Protein AF-A0A9D6HEH9-F1 (afdb_monomer_lite)

pLDDT: mean 74.72, std 19.87, range [37.03, 96.56]

Secondary structure (DSSP, 8-state):
-HHHHHHHHHHHHHHHHHHHHHHHHHHHHHHTTSS-----PPPPPPPPPP----PPP------------------PPPPPPPPP-------------PBPPPHHHHHHHHHHHHHHHHHHT--PPPSEEEEEEEESS--HHHHHHHHHHTT-TTSEEEEEE-SS--HHHHHHHHHHHHHHHHHHT-SEEEEEEES-HHHHHHHHHHHHTTSEEEEEEEETTTEEEEEEEEPP-

Structure (mmCIF, N/CA/C/O backbone):
data_AF-A0A9D6HEH9-F1
#
_entry.id   AF-A0A9D6HEH9-F1
#
loop_
_atom_site.group_PDB
_atom_site.id
_atom_site.type_symbol
_atom_site.label_atom_id
_atom_site.label_alt_id
_atom_site.label_comp_id
_atom_site.label_asym_id
_atom_site.label_entity_id
_atom_site.label_seq_id
_atom_site.pdbx_PDB_ins_code
_atom_site.Cartn_x
_atom_site.Cartn_y
_atom_site.Cartn_z
_atom_site.occupancy
_atom_site.B_iso_or_equiv
_atom_site.auth_seq_id
_atom_site.auth_comp_id
_atom_site.auth_asym_id
_atom_site.auth_atom_id
_atom_site.pdbx_PDB_model_num
ATOM 1 N N . MET A 1 1 ? -39.919 23.520 10.282 1.00 52.50 1 MET A N 1
ATOM 2 C CA . MET A 1 1 ? -39.876 22.113 9.810 1.00 52.50 1 MET A CA 1
ATOM 3 C C . MET A 1 1 ? -39.735 21.971 8.289 1.00 52.50 1 MET A C 1
ATOM 5 O O . MET A 1 1 ? -38.996 21.094 7.871 1.00 52.50 1 MET A O 1
ATOM 9 N N . ILE A 1 2 ? -40.357 22.824 7.459 1.00 52.53 2 ILE A N 1
ATOM 10 C CA . ILE A 1 2 ? -40.378 22.674 5.983 1.00 52.53 2 ILE A CA 1
ATOM 11 C C . ILE A 1 2 ? -38.974 22.582 5.338 1.00 52.53 2 ILE A C 1
ATOM 13 O O . ILE A 1 2 ? -38.749 21.716 4.497 1.00 52.53 2 ILE A O 1
ATOM 17 N N . ALA A 1 3 ? -38.005 23.401 5.768 1.00 54.28 3 ALA A N 1
ATOM 18 C CA . ALA A 1 3 ? -36.663 23.440 5.168 1.00 54.28 3 ALA A CA 1
ATOM 19 C C . ALA A 1 3 ? -35.909 22.090 5.188 1.00 54.28 3 ALA A C 1
ATOM 21 O O . ALA A 1 3 ? -35.210 21.765 4.231 1.00 54.28 3 ALA A O 1
ATOM 22 N N . ALA A 1 4 ? -36.080 21.276 6.236 1.00 55.38 4 ALA A N 1
ATOM 23 C CA . ALA A 1 4 ? -35.406 19.978 6.342 1.00 55.38 4 ALA A CA 1
ATOM 24 C C . ALA A 1 4 ? -35.939 18.955 5.322 1.00 55.38 4 ALA A C 1
ATOM 26 O O . ALA A 1 4 ? -35.166 18.177 4.766 1.00 55.38 4 ALA A O 1
ATOM 27 N N . ALA A 1 5 ? -37.244 18.989 5.028 1.00 58.50 5 ALA A N 1
ATOM 28 C CA . ALA A 1 5 ? -37.854 18.108 4.035 1.00 58.50 5 ALA A CA 1
ATOM 29 C C . ALA A 1 5 ? -37.346 18.414 2.615 1.00 58.50 5 ALA A C 1
ATOM 31 O O . ALA A 1 5 ? -37.028 17.493 1.867 1.00 58.50 5 ALA A O 1
ATOM 32 N N . VAL A 1 6 ? -37.194 19.699 2.267 1.00 65.06 6 VAL A N 1
ATOM 33 C CA . VAL A 1 6 ? -36.692 20.127 0.948 1.00 65.06 6 VAL A CA 1
ATOM 34 C C . VAL A 1 6 ? -35.259 19.640 0.706 1.00 65.06 6 VAL A C 1
ATOM 36 O O . VAL A 1 6 ? -34.969 19.112 -0.365 1.00 65.06 6 VAL A O 1
ATOM 39 N N . VAL A 1 7 ? -34.374 19.735 1.707 1.00 68.75 7 VAL A N 1
ATOM 40 C CA . VAL A 1 7 ? -32.988 19.240 1.591 1.00 68.75 7 VAL A CA 1
ATOM 41 C C . VAL A 1 7 ? -32.950 17.722 1.380 1.00 68.75 7 VAL A C 1
ATOM 43 O O . VAL A 1 7 ? -32.212 17.246 0.520 1.00 68.75 7 VAL A O 1
ATOM 46 N N . ILE A 1 8 ? -33.774 16.956 2.103 1.00 71.06 8 ILE A N 1
ATOM 47 C CA . ILE A 1 8 ? -33.843 15.493 1.946 1.00 71.06 8 ILE A CA 1
ATOM 48 C C . ILE A 1 8 ? -34.342 15.115 0.542 1.00 71.06 8 ILE A C 1
ATOM 50 O O . ILE A 1 8 ? -33.749 14.249 -0.101 1.00 71.06 8 ILE A O 1
ATOM 54 N N . VAL A 1 9 ? -35.375 15.793 0.028 1.00 75.25 9 VAL A N 1
ATOM 55 C CA . VAL A 1 9 ? -35.890 15.562 -1.334 1.00 75.25 9 VAL A CA 1
ATOM 56 C C . VAL A 1 9 ? -34.833 15.882 -2.397 1.00 75.25 9 VAL A C 1
ATOM 58 O O . VAL A 1 9 ? -34.650 15.087 -3.317 1.00 75.25 9 VAL A O 1
ATOM 61 N N . LEU A 1 10 ? -34.083 16.981 -2.254 1.00 75.81 10 LEU A N 1
ATOM 62 C CA . LEU A 1 10 ? -33.004 17.342 -3.185 1.00 75.81 10 LEU A CA 1
ATOM 63 C C . LEU A 1 10 ? -31.846 16.330 -3.173 1.00 75.81 10 LEU A C 1
ATOM 65 O O . LEU A 1 10 ? -31.340 15.972 -4.236 1.00 75.81 10 LEU A O 1
ATOM 69 N N . VAL A 1 11 ? -31.456 15.818 -2.000 1.00 75.12 11 VAL A N 1
ATOM 70 C CA . VAL A 1 11 ? -30.413 14.781 -1.884 1.00 75.12 11 VAL A CA 1
ATOM 71 C C . VAL A 1 11 ? -30.866 13.461 -2.520 1.00 75.12 11 VAL A C 1
ATOM 73 O O . VAL A 1 11 ? -30.089 12.832 -3.240 1.00 75.12 11 VAL A O 1
ATOM 76 N N . ILE A 1 12 ? -32.123 13.054 -2.315 1.00 76.56 12 ILE A N 1
ATOM 77 C CA . ILE A 1 12 ? -32.684 11.841 -2.931 1.00 76.56 12 ILE A CA 1
ATOM 78 C C . ILE A 1 12 ? -32.785 12.003 -4.456 1.00 76.56 12 ILE A C 1
ATOM 80 O O . ILE A 1 12 ? -32.363 11.108 -5.189 1.00 76.56 12 ILE A O 1
ATOM 84 N N . ALA A 1 13 ? -33.270 13.148 -4.948 1.00 75.44 13 ALA A N 1
ATOM 85 C CA . ALA A 1 13 ? -33.352 13.435 -6.380 1.00 75.44 13 ALA A CA 1
ATOM 86 C C . ALA A 1 13 ? -31.964 13.430 -7.047 1.00 75.44 13 ALA A C 1
ATOM 88 O O . ALA A 1 13 ? -31.773 12.762 -8.065 1.00 75.44 13 ALA A O 1
ATOM 89 N N . GLY A 1 14 ? -30.971 14.090 -6.438 1.00 72.94 14 GLY A N 1
ATOM 90 C CA . GLY A 1 14 ? -29.586 14.078 -6.919 1.00 72.94 14 GLY A CA 1
ATOM 91 C C . GLY A 1 14 ? -28.989 12.668 -6.968 1.00 72.94 14 GLY A C 1
ATOM 92 O O . GLY A 1 14 ? -28.383 12.286 -7.969 1.00 72.94 14 GLY A O 1
ATOM 93 N N . TYR A 1 15 ? -29.224 11.852 -5.935 1.00 77.50 15 TYR A N 1
ATOM 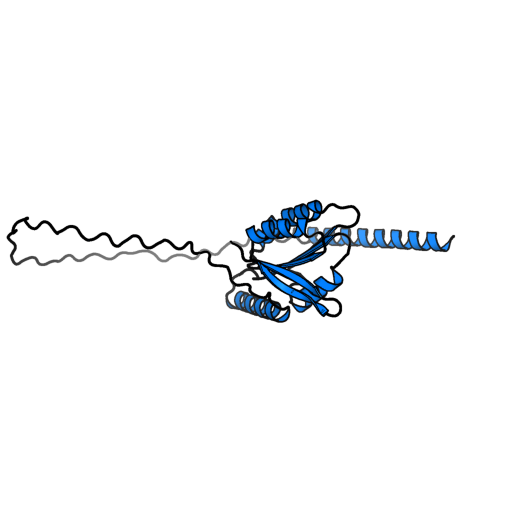94 C CA . TYR A 1 15 ? -28.762 10.462 -5.900 1.00 77.50 15 TYR A CA 1
ATOM 95 C C . TYR A 1 15 ? -29.411 9.588 -6.990 1.00 77.50 15 TYR A C 1
ATOM 97 O O . TYR A 1 15 ? -28.728 8.770 -7.610 1.00 77.50 15 TYR A O 1
ATOM 105 N N . ILE A 1 16 ? -30.704 9.780 -7.276 1.00 72.06 16 ILE A N 1
ATOM 106 C CA . ILE A 1 16 ? -31.410 9.067 -8.354 1.00 72.06 16 ILE A CA 1
ATOM 107 C C . ILE A 1 16 ? -30.852 9.457 -9.731 1.00 72.06 16 ILE A C 1
ATOM 109 O O . ILE A 1 16 ? -30.607 8.569 -10.549 1.00 72.06 16 ILE A O 1
ATOM 113 N N . ILE A 1 17 ? -30.594 10.748 -9.973 1.00 70.56 17 ILE A N 1
ATOM 114 C CA . ILE A 1 17 ? -30.041 11.248 -11.244 1.00 70.56 17 ILE A CA 1
ATOM 115 C C . ILE A 1 17 ? -28.633 10.684 -11.489 1.00 70.56 17 ILE A C 1
ATOM 117 O O . ILE A 1 17 ? -28.386 10.096 -12.543 1.00 70.56 17 ILE A O 1
ATOM 121 N N . VAL A 1 18 ? -27.735 10.768 -10.499 1.00 70.06 18 VAL A N 1
ATOM 122 C CA . VAL A 1 18 ? -26.373 10.206 -10.596 1.00 70.06 18 VAL A CA 1
ATOM 123 C C . VAL A 1 18 ? -26.415 8.692 -10.834 1.00 70.06 18 VAL A C 1
ATOM 125 O O . VAL A 1 18 ? -25.699 8.175 -11.693 1.00 70.06 18 VAL A O 1
ATOM 128 N N . ARG A 1 19 ? -27.302 7.967 -10.136 1.00 69.50 19 ARG A N 1
ATOM 129 C CA . ARG A 1 19 ? -27.449 6.514 -10.304 1.00 69.50 19 ARG A CA 1
ATOM 130 C C . ARG A 1 19 ? -28.033 6.114 -11.662 1.00 69.50 19 ARG A C 1
ATOM 132 O O . ARG A 1 19 ? -27.720 5.027 -12.144 1.00 69.50 19 ARG A O 1
ATOM 139 N N . HIS A 1 20 ? -28.868 6.948 -12.282 1.00 59.59 20 HIS A N 1
ATOM 140 C CA . HIS A 1 20 ? -29.377 6.685 -13.629 1.00 59.59 20 HIS A CA 1
ATOM 141 C C . HIS A 1 20 ? -28.351 7.002 -14.719 1.00 59.59 20 HIS A C 1
ATOM 143 O O . HIS A 1 20 ? -28.208 6.190 -15.630 1.00 59.59 20 HIS A O 1
ATOM 149 N N . LEU A 1 21 ? -27.595 8.099 -14.600 1.00 58.84 21 LEU A N 1
ATOM 150 C CA . LEU A 1 21 ? -26.529 8.443 -15.551 1.00 58.84 21 LEU A CA 1
ATOM 151 C C . LEU A 1 21 ? -25.437 7.363 -15.610 1.00 58.84 21 LEU A C 1
ATOM 153 O O . LEU A 1 21 ? -25.039 6.968 -16.704 1.00 58.84 21 LEU A O 1
ATOM 157 N N . GLY A 1 22 ? -25.041 6.797 -14.462 1.00 52.75 22 GLY A N 1
ATOM 158 C CA . GLY A 1 22 ? -24.097 5.671 -14.419 1.00 52.75 22 GLY A CA 1
ATOM 159 C C . GLY A 1 22 ? -24.553 4.451 -15.235 1.00 52.75 22 GLY A C 1
ATOM 160 O O . GLY A 1 22 ? -23.769 3.898 -15.997 1.00 52.75 22 GLY A O 1
ATOM 161 N N . ARG A 1 23 ? -25.845 4.084 -15.178 1.00 56.12 23 ARG A N 1
ATOM 162 C CA . ARG A 1 23 ? -26.378 2.947 -15.960 1.00 56.12 23 ARG A CA 1
ATOM 163 C C . ARG A 1 23 ? -26.484 3.206 -17.467 1.00 56.12 23 ARG A C 1
ATOM 165 O O . ARG A 1 23 ? -26.674 2.253 -18.218 1.00 56.12 23 ARG A O 1
ATOM 172 N N . VAL A 1 24 ? -26.449 4.464 -17.914 1.00 54.69 24 VAL A N 1
ATOM 173 C CA . VAL A 1 24 ? -26.466 4.794 -19.350 1.00 54.69 24 VAL A CA 1
ATOM 174 C C . VAL A 1 24 ? -25.056 4.683 -19.934 1.00 54.69 24 VAL A C 1
ATOM 176 O O . VAL A 1 24 ? -24.910 4.159 -21.036 1.00 54.69 24 VAL A O 1
ATOM 179 N N . ALA A 1 25 ? -24.023 5.062 -19.171 1.00 52.44 25 ALA A N 1
ATOM 180 C CA . ALA A 1 25 ? -22.623 4.856 -19.553 1.00 52.44 25 ALA A CA 1
ATOM 181 C C . ALA A 1 25 ? -22.299 3.362 -19.774 1.00 52.44 25 ALA A C 1
ATOM 183 O O . ALA A 1 25 ? -21.833 2.997 -20.852 1.00 52.44 25 ALA A O 1
ATOM 184 N N . ASP A 1 26 ? -22.686 2.490 -18.831 1.00 49.44 26 ASP A N 1
ATOM 185 C CA . ASP A 1 26 ? -22.519 1.024 -18.932 1.00 49.44 26 ASP A CA 1
ATOM 186 C C . ASP A 1 26 ? -23.212 0.391 -20.160 1.00 49.44 26 ASP A C 1
ATOM 188 O O . ASP A 1 26 ? -22.926 -0.753 -20.530 1.00 49.44 26 ASP A O 1
ATOM 192 N N . ARG A 1 27 ? -24.180 1.091 -20.774 1.00 51.50 27 ARG A N 1
ATOM 193 C CA . ARG A 1 27 ? -24.931 0.585 -21.931 1.00 51.50 27 ARG A CA 1
ATOM 194 C C . ARG A 1 27 ? -24.296 0.982 -23.263 1.00 51.50 27 ARG A C 1
ATOM 196 O O . ARG A 1 27 ? -24.355 0.186 -24.192 1.00 51.50 27 ARG A O 1
ATOM 203 N N . ALA A 1 28 ? -23.642 2.143 -23.330 1.00 51.06 28 ALA A N 1
ATOM 204 C CA . ALA A 1 28 ? -22.912 2.588 -24.518 1.00 51.06 28 ALA A CA 1
ATOM 205 C C . ALA A 1 28 ? -21.646 1.746 -24.777 1.00 51.06 28 ALA A C 1
ATOM 207 O O . ALA A 1 28 ? -21.336 1.425 -25.922 1.00 51.06 28 ALA A O 1
ATOM 208 N N . GLU A 1 29 ? -20.945 1.318 -23.722 1.00 50.09 29 GLU A N 1
ATOM 209 C CA . GLU A 1 29 ? -19.725 0.501 -23.851 1.00 50.09 29 GLU A CA 1
ATOM 210 C C . GLU A 1 29 ? -20.011 -0.924 -24.378 1.00 50.09 29 GLU A C 1
ATOM 212 O O . GLU A 1 29 ? -19.179 -1.532 -25.054 1.00 50.09 29 GLU A O 1
ATOM 217 N N . LYS A 1 30 ? -21.229 -1.444 -24.159 1.00 48.03 30 LYS A N 1
ATOM 218 C CA . LYS A 1 30 ? -21.634 -2.774 -24.648 1.00 48.03 30 LYS A CA 1
ATOM 219 C C . LYS A 1 30 ? -22.044 -2.819 -26.117 1.00 48.03 30 LYS A C 1
ATOM 221 O O . LYS A 1 30 ? -21.981 -3.893 -26.703 1.00 48.03 30 LYS A O 1
ATOM 226 N N . GLU A 1 31 ? -22.438 -1.698 -26.714 1.00 43.59 31 GLU A N 1
ATOM 227 C CA . GLU A 1 31 ? -22.889 -1.667 -28.113 1.00 43.59 31 GLU A CA 1
ATOM 228 C C . GLU A 1 31 ? -21.707 -1.530 -29.094 1.00 43.59 31 GLU A C 1
ATOM 230 O O . GLU A 1 31 ? -21.723 -2.102 -30.180 1.00 43.59 31 GLU A O 1
ATOM 235 N N . ASN A 1 32 ? -20.614 -0.879 -28.675 1.00 45.25 32 ASN A N 1
ATOM 236 C CA . ASN A 1 32 ? -19.436 -0.652 -29.524 1.00 45.25 32 ASN A CA 1
ATOM 237 C C . ASN A 1 32 ? -18.508 -1.881 -29.675 1.00 45.25 32 ASN A C 1
ATOM 239 O O . ASN A 1 32 ? -17.583 -1.869 -30.481 1.00 45.25 32 ASN A O 1
ATOM 243 N N . THR A 1 33 ? -18.741 -2.955 -28.911 1.00 42.59 33 THR A N 1
ATOM 244 C CA . THR A 1 33 ? -17.896 -4.169 -28.927 1.00 42.59 33 THR A CA 1
ATOM 245 C C . THR A 1 33 ? -18.377 -5.223 -29.946 1.00 42.59 33 THR A C 1
ATOM 247 O O . THR A 1 33 ? -17.746 -6.264 -30.098 1.00 42.59 33 THR A O 1
ATOM 250 N N . GLN A 1 34 ? -19.480 -4.980 -30.671 1.00 44.06 34 GLN A N 1
ATOM 251 C CA . GLN A 1 34 ? -20.146 -6.001 -31.502 1.00 44.06 34 GLN A CA 1
ATOM 252 C C . GLN A 1 34 ? -20.014 -5.822 -33.031 1.00 44.06 34 GLN A C 1
ATOM 254 O O . GLN A 1 34 ? -20.705 -6.509 -33.777 1.00 44.06 34 GLN A O 1
ATOM 259 N N . MET A 1 35 ? -19.130 -4.936 -33.517 1.00 46.38 35 MET A N 1
ATOM 260 C CA . MET A 1 35 ? -18.928 -4.678 -34.963 1.00 46.38 35 MET A CA 1
ATOM 261 C C . MET A 1 35 ? -17.485 -4.887 -35.471 1.00 46.38 35 MET A C 1
ATOM 263 O O . MET A 1 35 ? -17.133 -4.396 -36.540 1.00 46.38 35 MET A O 1
ATOM 267 N N . ALA A 1 36 ? -16.638 -5.610 -34.732 1.00 44.81 36 ALA A N 1
ATOM 268 C CA . ALA A 1 36 ? -15.218 -5.798 -35.063 1.00 44.81 36 ALA A CA 1
ATOM 269 C C . ALA A 1 36 ? -14.852 -7.241 -35.473 1.00 44.81 36 ALA A C 1
ATOM 271 O O . ALA A 1 36 ? -13.803 -7.749 -35.085 1.00 44.81 36 ALA A O 1
ATOM 272 N N . GLU A 1 37 ? -15.688 -7.895 -36.287 1.00 42.78 37 GLU A N 1
ATOM 273 C CA . GLU A 1 37 ? -15.332 -9.153 -36.957 1.00 42.78 37 GLU A CA 1
ATOM 274 C C . GLU A 1 37 ? -15.408 -8.993 -38.482 1.00 42.78 37 GLU A C 1
ATOM 276 O O . GLU A 1 37 ? -16.474 -8.877 -39.083 1.00 42.78 37 GLU A O 1
ATOM 281 N N . THR A 1 38 ? -14.246 -8.979 -39.133 1.00 46.78 38 THR A N 1
ATOM 282 C CA . THR A 1 38 ? -14.107 -9.133 -40.587 1.00 46.78 38 THR A CA 1
ATOM 283 C C . THR A 1 38 ? -12.883 -10.019 -40.830 1.00 46.78 38 THR A C 1
ATOM 285 O O . THR A 1 38 ? -11.804 -9.687 -40.335 1.00 46.78 38 THR A O 1
ATOM 288 N N . PRO A 1 39 ? -13.013 -11.167 -41.519 1.00 41.66 39 PRO A N 1
ATOM 289 C CA . PRO A 1 39 ? -11.925 -12.133 -41.615 1.00 41.66 39 PRO A CA 1
ATOM 290 C C . PRO A 1 39 ? -10.912 -11.726 -42.692 1.00 41.66 39 PRO A C 1
ATOM 292 O O . PRO A 1 39 ? -11.205 -11.784 -43.885 1.00 41.66 39 PRO A O 1
ATOM 295 N N . THR A 1 40 ? -9.694 -11.372 -42.276 1.00 43.25 40 THR A N 1
ATOM 296 C CA . THR A 1 40 ? -8.575 -11.111 -43.195 1.00 43.25 40 THR A CA 1
ATOM 297 C C . THR A 1 40 ? -7.673 -12.340 -43.300 1.00 43.25 40 THR A C 1
ATOM 299 O O . THR A 1 40 ? -7.009 -12.729 -42.340 1.00 43.25 40 THR A O 1
ATOM 302 N N . THR A 1 41 ? -7.641 -12.943 -44.487 1.00 49.00 41 THR A N 1
ATOM 303 C CA . THR A 1 41 ? -6.797 -14.091 -44.852 1.00 49.00 41 THR A CA 1
ATOM 304 C C . THR A 1 41 ? -5.298 -13.796 -44.666 1.00 49.00 41 THR A C 1
ATOM 306 O O . THR A 1 41 ? -4.840 -12.744 -45.117 1.00 49.00 41 THR A O 1
ATOM 309 N N . PRO A 1 42 ? -4.491 -14.708 -44.086 1.00 46.66 42 PRO A N 1
ATOM 310 C CA . PRO A 1 42 ? -3.038 -14.551 -44.046 1.00 46.66 42 PRO A CA 1
ATOM 311 C C . PRO A 1 42 ? -2.396 -14.884 -45.412 1.00 46.66 42 PRO A C 1
ATOM 313 O O . PRO A 1 42 ? -2.793 -15.865 -46.046 1.00 46.66 42 PRO A O 1
ATOM 316 N N . PRO A 1 43 ? -1.383 -14.128 -45.878 1.00 47.06 43 PRO A N 1
ATOM 317 C CA . PRO A 1 43 ? -0.650 -14.468 -47.094 1.00 47.06 43 PRO A CA 1
ATOM 318 C C . PRO A 1 43 ? 0.293 -15.660 -46.867 1.00 47.06 43 PRO A C 1
ATOM 320 O O . PRO A 1 43 ? 1.018 -15.728 -45.874 1.00 47.06 43 PRO A O 1
ATOM 323 N N . VAL A 1 44 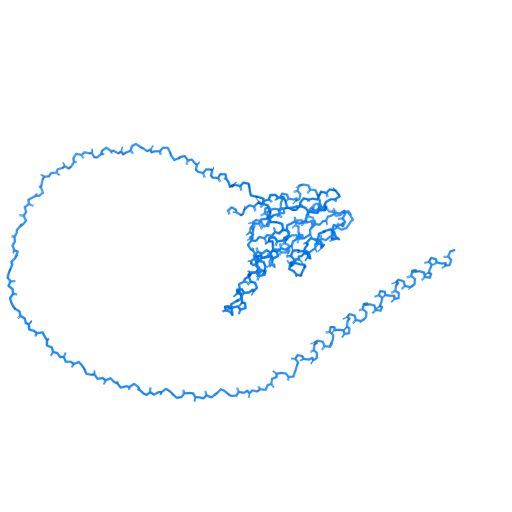? 0.318 -16.585 -47.827 1.00 45.91 44 VAL A N 1
ATOM 324 C CA . VAL A 1 44 ? 1.232 -17.736 -47.839 1.00 45.91 44 VAL A CA 1
ATOM 325 C C . VAL A 1 44 ? 2.634 -17.276 -48.243 1.00 45.91 44 VAL A C 1
ATOM 327 O O . VAL A 1 44 ? 2.836 -16.841 -49.375 1.00 45.91 44 VAL A O 1
ATOM 330 N N . PHE A 1 45 ? 3.616 -17.429 -47.353 1.00 42.31 45 PHE A N 1
ATOM 331 C CA . PHE A 1 45 ? 5.033 -17.350 -47.718 1.00 42.31 45 PHE A CA 1
ATOM 332 C C . PHE A 1 45 ? 5.561 -18.746 -48.060 1.00 42.31 45 PHE A C 1
ATOM 334 O O . PHE A 1 45 ? 5.565 -19.645 -47.220 1.00 42.31 45 PHE A O 1
ATOM 341 N N . ALA A 1 46 ? 6.007 -18.927 -49.303 1.00 41.28 46 ALA A N 1
ATOM 342 C CA . ALA A 1 46 ? 6.617 -20.169 -49.760 1.00 41.28 46 ALA A CA 1
ATOM 343 C C . ALA A 1 46 ? 8.052 -20.305 -49.223 1.00 41.28 46 ALA A C 1
ATOM 345 O O . ALA A 1 46 ? 8.874 -19.404 -49.397 1.00 41.28 46 ALA A O 1
ATOM 346 N N . ALA A 1 47 ? 8.366 -21.446 -48.609 1.00 48.06 47 ALA A N 1
ATOM 347 C CA . ALA A 1 47 ? 9.733 -21.797 -48.234 1.00 48.06 47 ALA A CA 1
ATOM 348 C C . ALA A 1 47 ? 10.486 -22.390 -49.448 1.00 48.06 47 ALA A C 1
ATOM 350 O O . ALA A 1 47 ? 9.946 -23.289 -50.099 1.00 48.06 47 ALA A O 1
ATOM 351 N N . PRO A 1 48 ? 11.715 -21.937 -49.766 1.00 41.53 48 PRO A N 1
ATOM 352 C CA . PRO A 1 48 ? 12.541 -22.573 -50.789 1.00 41.53 48 PRO A CA 1
ATOM 353 C C . PRO A 1 48 ? 13.082 -23.935 -50.319 1.00 41.53 48 PRO A C 1
ATOM 355 O O . PRO A 1 48 ? 13.274 -24.178 -49.128 1.00 41.53 48 PRO A O 1
ATOM 358 N N . ALA A 1 49 ? 13.293 -24.833 -51.281 1.00 37.03 49 ALA A N 1
ATOM 359 C CA . ALA A 1 49 ? 13.474 -26.265 -51.054 1.00 37.03 49 ALA A CA 1
ATOM 360 C C . ALA A 1 49 ? 14.806 -26.669 -50.392 1.00 37.03 49 ALA A C 1
ATOM 362 O O . ALA A 1 49 ? 15.855 -26.061 -50.604 1.00 37.03 49 ALA A O 1
ATOM 363 N N . VAL A 1 50 ? 14.759 -27.787 -49.663 1.00 40.66 50 VAL A N 1
ATOM 364 C CA . VAL A 1 50 ? 15.932 -28.508 -49.152 1.00 40.66 50 VAL A CA 1
ATOM 365 C C . VAL A 1 50 ? 16.583 -29.316 -50.279 1.00 40.66 50 VAL A C 1
ATOM 367 O O . VAL A 1 50 ? 15.918 -30.133 -50.913 1.00 40.66 50 VAL A O 1
ATOM 370 N N . MET A 1 51 ? 17.898 -29.170 -50.462 1.00 43.31 51 MET A N 1
ATOM 371 C CA . MET A 1 51 ? 18.741 -30.133 -51.183 1.00 43.31 51 MET A CA 1
ATOM 372 C C . MET A 1 51 ? 20.030 -30.406 -50.386 1.00 43.31 51 MET A C 1
ATOM 374 O O . MET A 1 51 ? 20.690 -29.449 -49.979 1.00 43.31 51 MET A O 1
ATOM 378 N N . PRO A 1 52 ? 20.416 -31.676 -50.159 1.00 48.47 52 PRO A N 1
ATOM 379 C CA . PRO A 1 52 ? 21.660 -32.032 -49.478 1.00 48.47 52 PRO A CA 1
ATOM 380 C C . PRO A 1 52 ? 22.800 -32.347 -50.468 1.00 48.47 52 PRO A C 1
ATOM 382 O O . PRO A 1 52 ? 22.550 -32.968 -51.503 1.00 48.47 52 PRO A O 1
ATOM 385 N N . PRO A 1 53 ? 24.064 -32.046 -50.119 1.00 43.97 53 PRO A N 1
ATOM 386 C CA . PRO A 1 53 ? 25.217 -32.663 -50.769 1.00 43.97 53 PRO A CA 1
ATOM 387 C C . PRO A 1 53 ? 26.118 -33.458 -49.800 1.00 43.97 53 PRO A C 1
ATOM 389 O O . PRO A 1 53 ? 26.764 -32.904 -48.920 1.00 43.97 53 PRO A O 1
ATOM 392 N N . VAL A 1 54 ? 26.152 -34.776 -50.034 1.00 41.53 54 VAL A N 1
ATOM 393 C CA . VAL A 1 54 ? 27.341 -35.658 -50.133 1.00 41.53 54 VAL A CA 1
ATOM 394 C C . VAL A 1 54 ? 28.471 -35.540 -49.082 1.00 41.53 54 VAL A C 1
ATOM 396 O O . VAL A 1 54 ? 29.215 -34.567 -49.029 1.00 41.53 54 VAL A O 1
ATOM 399 N N . ARG A 1 55 ? 28.714 -36.648 -48.358 1.00 43.94 55 ARG A N 1
ATOM 400 C CA . ARG A 1 55 ? 29.970 -36.921 -47.624 1.00 43.94 55 ARG A CA 1
ATOM 401 C C . ARG A 1 55 ? 31.109 -37.321 -48.580 1.00 43.94 55 ARG A C 1
ATOM 403 O O . ARG A 1 55 ? 30.862 -38.156 -49.449 1.00 43.94 55 ARG A O 1
ATOM 410 N N . PRO A 1 56 ? 32.357 -36.909 -48.309 1.00 44.47 56 PRO A N 1
ATOM 411 C CA . PRO A 1 56 ? 33.554 -37.653 -48.694 1.00 44.47 56 PRO A CA 1
ATOM 412 C C . PRO A 1 56 ? 34.135 -38.437 -47.505 1.00 44.47 56 PRO A C 1
ATOM 414 O O . PRO A 1 56 ? 34.241 -37.929 -46.390 1.00 44.47 56 PRO A O 1
ATOM 417 N N . THR A 1 57 ? 34.533 -39.678 -47.768 1.00 43.03 57 THR A N 1
ATOM 418 C CA . THR A 1 57 ? 35.333 -40.538 -46.881 1.00 43.03 57 THR A CA 1
ATOM 419 C C . THR A 1 57 ? 36.820 -40.211 -47.048 1.00 43.03 57 THR A C 1
ATOM 421 O O . THR A 1 57 ? 37.225 -40.060 -48.193 1.00 43.03 57 THR A O 1
ATOM 424 N N . THR A 1 58 ? 37.609 -40.184 -45.963 1.00 40.53 58 THR A N 1
ATOM 425 C CA . THR A 1 58 ? 38.967 -40.790 -45.844 1.00 40.53 58 THR A CA 1
ATOM 426 C C . THR A 1 58 ? 39.579 -40.488 -44.471 1.00 40.53 58 THR A C 1
ATOM 428 O O . THR A 1 58 ? 39.795 -39.325 -44.137 1.00 40.53 58 THR A O 1
ATOM 431 N N . LEU A 1 59 ? 39.916 -41.543 -43.730 1.00 46.44 59 LEU A N 1
ATOM 432 C CA . LEU A 1 59 ? 41.017 -41.588 -42.759 1.00 46.44 59 LEU A CA 1
ATOM 433 C C . LEU A 1 59 ? 42.184 -42.335 -43.431 1.00 46.44 59 LEU A C 1
ATOM 435 O O . LEU A 1 59 ? 41.915 -43.226 -44.242 1.00 46.44 59 LEU A O 1
ATOM 439 N N . PRO A 1 60 ? 43.442 -42.010 -43.104 1.00 46.72 60 PRO A N 1
ATOM 440 C CA . PRO A 1 60 ? 44.550 -42.960 -43.102 1.00 46.72 60 PRO A CA 1
ATOM 441 C C . PRO A 1 60 ? 44.788 -43.488 -41.676 1.00 46.72 60 PRO A C 1
ATOM 443 O O . PRO A 1 60 ? 44.698 -42.718 -40.717 1.00 46.72 60 PRO A O 1
ATOM 446 N N . ASP A 1 61 ? 45.086 -44.780 -41.567 1.00 40.12 61 ASP A N 1
ATOM 447 C CA . ASP A 1 61 ? 45.472 -45.482 -40.334 1.00 40.12 61 ASP A CA 1
ATOM 448 C C . ASP A 1 61 ? 47.002 -45.442 -40.089 1.00 40.12 61 ASP A C 1
ATOM 450 O O . ASP A 1 61 ? 47.747 -44.969 -40.950 1.00 40.12 61 ASP A O 1
ATOM 454 N N . ASP A 1 62 ? 47.417 -46.014 -38.945 1.00 40.94 62 ASP A N 1
ATOM 455 C CA . ASP A 1 62 ? 48.768 -46.504 -38.585 1.00 40.94 62 ASP A CA 1
ATOM 456 C C . ASP A 1 62 ? 49.895 -45.448 -38.404 1.00 40.94 62 ASP A C 1
ATOM 458 O O . ASP A 1 62 ? 49.952 -44.437 -39.098 1.00 40.94 62 ASP A O 1
ATOM 462 N N . GLU A 1 63 ? 50.865 -45.550 -37.482 1.00 42.44 63 GLU A N 1
ATOM 463 C CA . GLU A 1 63 ? 51.170 -46.468 -36.352 1.00 42.44 63 GLU A CA 1
ATOM 464 C C . GLU A 1 63 ? 51.097 -45.648 -35.012 1.00 42.44 63 GLU A C 1
ATOM 466 O O . GLU A 1 63 ? 50.530 -44.556 -35.014 1.00 42.44 63 GLU A O 1
ATOM 471 N N . GLU A 1 64 ? 51.532 -46.018 -33.796 1.00 42.09 64 GLU A N 1
ATOM 472 C CA . GLU A 1 64 ? 52.473 -47.023 -33.255 1.00 42.09 64 GLU A CA 1
ATOM 473 C C . GLU A 1 64 ? 52.042 -47.426 -31.802 1.00 42.09 64 GLU A C 1
ATOM 475 O O . GLU A 1 64 ? 50.931 -47.134 -31.354 1.00 42.09 64 GLU A O 1
ATOM 480 N N . GLU A 1 65 ? 52.919 -48.091 -31.045 1.00 40.81 65 GLU A N 1
ATOM 481 C CA . GLU A 1 65 ? 52.780 -48.568 -29.654 1.00 40.81 65 GLU A CA 1
ATOM 482 C C . GLU A 1 65 ? 53.227 -47.482 -28.615 1.00 40.81 65 GLU A C 1
ATOM 484 O O . GLU A 1 65 ? 53.776 -46.452 -28.987 1.00 40.81 65 GLU A O 1
ATOM 489 N N . ALA A 1 66 ? 53.052 -47.559 -27.283 1.00 37.25 66 ALA A N 1
ATOM 490 C CA . ALA A 1 66 ? 52.963 -48.722 -26.401 1.00 37.25 66 ALA A CA 1
ATOM 491 C C . ALA A 1 66 ? 52.321 -48.440 -25.014 1.00 37.25 66 ALA A C 1
ATOM 493 O O . ALA A 1 66 ? 52.422 -47.349 -24.452 1.00 37.25 66 ALA A O 1
ATOM 494 N N . LEU A 1 67 ? 51.774 -49.501 -24.407 1.00 45.91 67 LEU A N 1
ATOM 495 C CA . LEU A 1 67 ? 51.538 -49.694 -22.964 1.00 45.91 67 LEU A CA 1
ATOM 496 C C . LEU A 1 67 ? 51.978 -51.132 -22.639 1.00 45.91 67 LEU A C 1
ATOM 498 O O . LEU A 1 67 ? 51.568 -52.044 -23.359 1.00 45.91 67 LEU A O 1
ATOM 502 N N . PRO A 1 68 ? 52.814 -51.372 -21.609 1.00 47.84 68 PRO A N 1
ATOM 503 C CA . PRO A 1 68 ? 52.285 -51.733 -20.277 1.00 47.84 68 PRO A CA 1
ATOM 504 C C . PRO A 1 68 ? 53.161 -51.165 -19.121 1.00 47.84 68 PRO A C 1
ATOM 506 O O . PRO A 1 68 ? 54.232 -50.623 -19.358 1.00 47.84 68 PRO A O 1
ATOM 509 N N . THR A 1 69 ? 52.826 -51.200 -17.824 1.00 43.78 69 THR A N 1
ATOM 510 C CA . THR A 1 69 ? 52.510 -52.356 -16.948 1.00 43.78 69 THR A CA 1
ATOM 511 C C . THR A 1 69 ? 52.086 -51.817 -15.560 1.00 43.78 69 THR A C 1
ATOM 513 O O . THR A 1 69 ? 52.621 -50.782 -15.157 1.00 43.78 69 THR A O 1
ATOM 516 N N . PRO A 1 70 ? 51.178 -52.461 -14.795 1.00 53.00 70 PRO A N 1
ATOM 517 C CA . PRO A 1 70 ? 50.806 -52.000 -13.451 1.00 53.00 70 PRO A CA 1
ATOM 518 C C . PRO A 1 70 ? 51.877 -52.287 -12.379 1.00 53.00 70 PRO A C 1
ATOM 520 O O . PRO A 1 70 ? 52.649 -53.238 -12.489 1.00 53.00 70 PRO A O 1
ATOM 523 N N . ALA A 1 71 ? 51.858 -51.497 -11.302 1.00 47.06 71 ALA A N 1
ATOM 524 C CA . ALA A 1 71 ? 52.635 -51.686 -10.072 1.00 47.06 71 ALA A CA 1
ATOM 525 C C . ALA A 1 71 ? 51.697 -51.559 -8.843 1.00 47.06 71 ALA A C 1
ATOM 527 O O . ALA A 1 71 ? 50.610 -50.994 -8.985 1.00 47.06 71 ALA A O 1
ATOM 528 N N . PRO A 1 72 ? 52.041 -52.149 -7.681 1.00 48.56 72 PRO A N 1
ATOM 529 C CA . PRO A 1 72 ? 51.042 -52.767 -6.805 1.00 48.56 72 PRO A CA 1
ATOM 530 C C . PRO A 1 72 ? 50.338 -51.827 -5.819 1.00 48.56 72 PRO A C 1
ATOM 532 O O . PRO A 1 72 ? 50.875 -50.808 -5.385 1.00 48.56 72 PRO A O 1
ATOM 535 N N . GLU A 1 73 ? 49.153 -52.265 -5.390 1.00 55.41 73 GLU A N 1
ATOM 536 C CA . GLU A 1 73 ? 48.509 -51.815 -4.158 1.00 55.41 73 GLU A CA 1
ATOM 537 C C . GLU A 1 73 ? 49.350 -52.250 -2.946 1.00 55.41 73 GLU A C 1
ATOM 539 O O . GLU A 1 73 ? 49.394 -53.438 -2.646 1.00 55.41 73 GLU A O 1
ATOM 544 N N . ASP A 1 74 ? 49.988 -51.312 -2.237 1.00 54.91 74 ASP A N 1
ATOM 545 C CA . ASP A 1 74 ? 50.086 -51.375 -0.768 1.00 54.91 74 ASP A CA 1
ATOM 546 C C . ASP A 1 74 ? 50.581 -50.045 -0.168 1.00 54.91 74 ASP A C 1
ATOM 548 O O . ASP A 1 74 ? 51.778 -49.772 -0.062 1.00 54.91 74 ASP A O 1
ATOM 552 N N . ALA A 1 75 ? 49.639 -49.182 0.219 1.00 45.62 75 ALA A N 1
ATOM 553 C CA . ALA A 1 75 ? 49.899 -48.024 1.074 1.00 45.62 75 ALA A CA 1
ATOM 554 C C . ALA A 1 75 ? 48.589 -47.551 1.720 1.00 45.62 75 ALA A C 1
ATOM 556 O O . ALA A 1 75 ? 47.912 -46.662 1.203 1.00 45.62 75 ALA A O 1
ATOM 557 N N . MET A 1 76 ? 48.228 -48.133 2.868 1.00 60.75 76 MET A N 1
ATOM 558 C CA . MET A 1 76 ? 47.160 -47.597 3.719 1.00 60.75 76 MET A CA 1
ATOM 559 C C . MET A 1 76 ? 47.435 -46.115 4.046 1.00 60.75 76 MET A C 1
ATOM 561 O O . MET A 1 76 ? 48.422 -45.832 4.732 1.00 60.75 76 MET A O 1
ATOM 565 N N . PRO A 1 77 ? 46.580 -45.155 3.642 1.00 54.81 77 PRO A N 1
ATOM 566 C CA . PRO A 1 77 ? 46.695 -43.798 4.149 1.00 54.81 77 PRO A CA 1
ATOM 567 C C . PRO A 1 77 ? 46.316 -43.790 5.635 1.00 54.81 77 PRO A C 1
ATOM 569 O O . PRO A 1 77 ? 45.277 -44.322 6.033 1.00 54.81 77 PRO A O 1
ATOM 572 N N . ALA A 1 78 ? 47.163 -43.174 6.462 1.00 57.75 78 ALA A N 1
ATOM 573 C CA . ALA A 1 78 ? 46.870 -42.945 7.875 1.00 57.75 78 ALA A CA 1
ATOM 574 C C . ALA A 1 78 ? 45.527 -42.199 8.044 1.00 57.75 78 ALA A C 1
ATOM 576 O O . ALA A 1 78 ? 45.167 -41.395 7.176 1.00 57.75 78 ALA A O 1
ATOM 577 N N . PRO A 1 79 ? 44.778 -42.430 9.141 1.00 55.44 79 PRO A N 1
ATOM 578 C CA . PRO A 1 79 ? 43.467 -41.821 9.329 1.00 55.44 79 PRO A CA 1
ATOM 579 C C . PRO A 1 79 ? 43.568 -40.294 9.286 1.00 55.44 79 PRO A C 1
ATOM 581 O O . PRO A 1 79 ? 44.218 -39.672 10.128 1.00 55.44 79 PRO A O 1
ATOM 584 N N . VAL A 1 80 ? 42.901 -39.696 8.297 1.00 62.38 80 VAL A N 1
ATOM 585 C CA . VAL A 1 80 ? 42.798 -38.241 8.159 1.00 62.38 80 VAL A CA 1
ATOM 586 C C . VAL A 1 80 ? 42.136 -37.693 9.427 1.00 62.38 80 VAL A C 1
ATOM 588 O O . VAL A 1 80 ? 41.053 -38.167 9.784 1.00 62.38 80 VAL A O 1
ATOM 591 N N . PRO A 1 81 ? 42.735 -36.708 10.124 1.00 57.97 81 PRO A N 1
ATOM 592 C CA . PRO A 1 81 ? 42.089 -36.098 11.274 1.00 57.97 81 PRO A CA 1
ATOM 593 C C . PRO A 1 81 ? 40.804 -35.418 10.803 1.00 57.97 81 PRO A C 1
ATOM 595 O O . PRO A 1 81 ? 40.843 -34.481 10.004 1.00 57.97 81 PRO A O 1
ATOM 598 N N . VAL A 1 82 ? 39.660 -35.901 11.293 1.00 61.00 82 VAL A N 1
ATOM 599 C CA . VAL A 1 82 ? 38.360 -35.287 11.016 1.00 61.00 82 VAL A CA 1
ATOM 600 C C . VAL A 1 82 ? 38.433 -33.836 11.505 1.00 61.00 82 VAL A C 1
ATOM 602 O O . VAL A 1 82 ? 38.671 -33.631 12.700 1.00 61.00 82 VAL A O 1
ATOM 605 N N . PRO A 1 83 ? 38.272 -32.820 10.634 1.00 56.88 83 PRO A N 1
ATOM 606 C CA . PRO A 1 83 ? 38.288 -31.439 11.086 1.00 56.88 83 PRO A CA 1
ATOM 607 C C . PRO A 1 83 ? 37.147 -31.257 12.084 1.00 56.88 83 PRO A C 1
ATOM 609 O O . PRO A 1 83 ? 35.999 -31.591 11.785 1.00 56.88 83 PRO A O 1
ATOM 612 N N . ALA A 1 84 ? 37.481 -30.765 13.279 1.00 56.72 84 ALA A N 1
ATOM 613 C CA . ALA A 1 84 ? 36.525 -30.597 14.363 1.00 56.72 84 ALA A CA 1
ATOM 614 C C . ALA A 1 84 ? 35.289 -29.846 13.857 1.00 56.72 84 ALA A C 1
ATOM 616 O O . ALA A 1 84 ? 35.418 -28.767 13.270 1.00 56.72 84 ALA A O 1
ATOM 617 N N . THR A 1 85 ? 34.109 -30.431 14.073 1.00 57.19 85 THR A N 1
ATOM 618 C CA . THR A 1 85 ? 32.827 -29.886 13.628 1.00 57.19 85 THR A CA 1
ATOM 619 C C . THR A 1 85 ? 32.718 -28.435 14.077 1.00 57.19 85 THR A C 1
ATOM 621 O O . THR A 1 85 ? 32.530 -28.164 15.264 1.00 57.19 85 THR A O 1
ATOM 624 N N . MET A 1 86 ? 32.856 -27.492 13.139 1.00 61.44 86 MET A N 1
ATOM 625 C CA . MET A 1 86 ? 32.647 -26.085 13.461 1.00 61.44 86 MET A CA 1
ATOM 626 C C . MET A 1 86 ? 31.234 -25.943 14.029 1.00 61.44 86 MET A C 1
ATOM 628 O O . MET A 1 86 ? 30.300 -26.510 13.448 1.00 61.44 86 MET A O 1
ATOM 632 N N . PRO A 1 87 ? 31.039 -25.200 15.134 1.00 51.19 87 PRO A N 1
ATOM 633 C CA . PRO A 1 87 ? 29.698 -24.918 15.602 1.00 51.19 87 PRO A CA 1
ATOM 634 C C . PRO A 1 87 ? 28.963 -24.209 14.468 1.00 51.19 87 PRO A C 1
ATOM 636 O O . PRO A 1 87 ? 29.356 -23.118 14.045 1.00 51.19 87 PRO A O 1
ATOM 639 N N . VAL A 1 88 ? 27.903 -24.846 13.965 1.00 57.03 88 VAL A N 1
ATOM 640 C CA . VAL A 1 88 ? 26.962 -24.219 13.041 1.00 57.03 88 VAL A CA 1
ATOM 641 C C . VAL A 1 88 ? 26.291 -23.103 13.828 1.00 57.03 88 VAL A C 1
ATOM 643 O O . VAL A 1 88 ? 25.275 -23.314 14.485 1.00 57.03 88 VAL A O 1
ATOM 646 N N . GLN A 1 89 ? 26.898 -21.912 13.808 1.00 50.06 89 GLN A N 1
ATOM 647 C CA . GLN A 1 89 ? 26.251 -20.720 14.326 1.00 50.06 89 GLN A CA 1
ATOM 648 C C . GLN A 1 89 ? 24.930 -20.595 13.567 1.00 50.06 89 GLN A C 1
ATOM 650 O O . GLN A 1 89 ? 24.965 -20.506 12.330 1.00 50.06 89 GLN A O 1
ATOM 655 N N . PRO A 1 90 ? 23.772 -20.600 14.252 1.00 51.19 90 PRO A N 1
ATOM 656 C CA . PRO A 1 90 ? 22.522 -20.314 13.583 1.00 51.19 90 PRO A CA 1
ATOM 657 C C . PRO A 1 90 ? 22.666 -18.919 12.984 1.00 51.19 90 PRO A C 1
ATOM 659 O O . PRO A 1 90 ? 22.811 -17.931 13.705 1.00 51.19 90 PRO A O 1
ATOM 662 N N . ARG A 1 91 ? 22.673 -18.839 11.648 1.00 49.62 91 ARG A N 1
ATOM 663 C CA . ARG A 1 91 ? 22.657 -17.569 10.920 1.00 49.62 91 ARG A CA 1
ATOM 664 C C . ARG A 1 91 ? 21.269 -16.953 11.054 1.00 49.62 91 ARG A C 1
ATOM 666 O O . ARG A 1 91 ? 20.543 -16.823 10.072 1.00 49.62 91 ARG A O 1
ATOM 673 N N . SER A 1 92 ? 20.944 -16.513 12.265 1.00 53.81 92 SER A N 1
ATOM 674 C CA . SER A 1 92 ? 19.931 -15.505 12.543 1.00 53.81 92 SER A CA 1
ATOM 675 C C . SER A 1 92 ? 20.408 -14.192 11.929 1.00 53.81 92 SER A C 1
ATOM 677 O O . SER A 1 92 ? 20.843 -13.273 12.620 1.00 53.81 92 SER A O 1
ATOM 679 N N . ARG A 1 93 ? 20.388 -14.126 10.591 1.00 55.53 93 ARG A N 1
ATOM 680 C CA . ARG A 1 93 ? 20.540 -12.892 9.828 1.00 55.53 93 ARG A CA 1
ATOM 681 C C . ARG A 1 93 ? 19.330 -12.040 10.180 1.00 55.53 93 ARG A C 1
ATOM 683 O O . ARG A 1 93 ? 18.285 -12.151 9.547 1.00 55.53 93 ARG A O 1
ATOM 690 N N . ALA A 1 94 ? 19.477 -11.216 11.214 1.00 58.81 94 ALA A N 1
ATOM 691 C CA . ALA A 1 94 ? 18.561 -10.121 11.460 1.00 58.81 94 ALA A CA 1
ATOM 692 C C . ALA A 1 94 ? 18.500 -9.300 10.167 1.00 58.81 94 ALA A C 1
ATOM 694 O O . ALA A 1 94 ? 19.513 -8.744 9.733 1.00 58.81 94 ALA A O 1
ATOM 695 N N . LEU A 1 95 ? 17.342 -9.312 9.506 1.00 62.59 95 LEU A N 1
ATOM 696 C CA . LEU A 1 95 ? 17.131 -8.506 8.313 1.00 62.59 95 LEU A CA 1
ATOM 697 C C . LEU A 1 95 ? 17.300 -7.036 8.725 1.00 62.59 95 LEU A C 1
ATOM 699 O O . LEU A 1 95 ? 16.779 -6.643 9.774 1.00 62.59 95 LEU A O 1
ATOM 703 N N . PRO A 1 96 ? 18.066 -6.231 7.970 1.00 66.88 96 PRO A N 1
ATOM 704 C CA . PRO A 1 96 ? 18.321 -4.854 8.357 1.00 66.88 96 PRO A CA 1
ATOM 705 C C . PRO A 1 96 ? 17.001 -4.080 8.434 1.00 66.88 96 PRO A C 1
ATOM 707 O O . PRO A 1 96 ? 16.170 -4.172 7.530 1.00 66.88 96 PRO A O 1
ATOM 710 N N . LEU A 1 97 ? 16.819 -3.286 9.493 1.00 73.38 97 LEU A N 1
ATOM 711 C CA . LEU A 1 97 ? 15.741 -2.300 9.542 1.00 73.38 97 LEU A CA 1
ATOM 712 C C . LEU A 1 97 ? 16.017 -1.234 8.480 1.00 73.38 97 LEU A C 1
ATOM 714 O O . LEU A 1 97 ? 16.877 -0.371 8.652 1.00 73.38 97 LEU A O 1
ATOM 718 N N . VAL A 1 98 ? 15.285 -1.312 7.372 1.00 84.69 98 VAL A N 1
ATOM 719 C CA . VAL A 1 98 ? 15.378 -0.368 6.258 1.00 84.69 98 VAL A CA 1
ATOM 720 C C . VAL A 1 98 ? 14.186 0.581 6.303 1.00 84.69 98 VAL A C 1
ATOM 722 O O . VAL A 1 98 ? 13.045 0.179 6.545 1.00 84.69 98 VAL A O 1
ATOM 725 N N . ARG A 1 99 ? 14.463 1.867 6.078 1.00 85.38 99 ARG A N 1
ATOM 726 C CA . ARG A 1 99 ? 13.445 2.914 5.972 1.00 85.38 99 ARG A CA 1
ATOM 727 C C . ARG A 1 99 ? 12.640 2.743 4.680 1.00 85.38 99 ARG A C 1
ATOM 729 O O . ARG A 1 99 ? 13.201 2.428 3.633 1.00 85.38 99 ARG A O 1
ATOM 736 N N . GLY A 1 100 ? 11.334 2.978 4.750 1.00 89.12 100 GLY A N 1
ATOM 737 C CA . GLY A 1 100 ? 10.465 3.025 3.581 1.00 89.12 100 GLY A CA 1
ATOM 738 C C . GLY A 1 100 ? 10.806 4.160 2.608 1.00 89.12 100 GLY A C 1
ATOM 739 O O . GLY A 1 100 ? 11.403 5.169 2.987 1.00 89.12 100 GLY A O 1
ATOM 740 N N . TYR A 1 101 ? 10.371 4.005 1.359 1.00 92.25 101 TYR A N 1
ATOM 741 C CA . TYR A 1 101 ? 10.506 5.017 0.315 1.00 92.25 101 TYR A CA 1
ATOM 742 C C . TYR A 1 101 ? 9.595 6.220 0.573 1.00 92.25 101 TYR A C 1
ATOM 744 O O . TYR A 1 101 ? 8.419 6.078 0.922 1.00 92.25 101 TYR A O 1
ATOM 752 N N . THR A 1 102 ? 10.122 7.412 0.327 1.00 94.31 102 THR A N 1
ATOM 753 C CA . THR A 1 102 ? 9.353 8.650 0.185 1.00 94.31 102 THR A CA 1
ATOM 754 C C . THR A 1 102 ? 8.535 8.655 -1.112 1.00 94.31 102 THR A C 1
ATOM 756 O O . THR A 1 102 ? 8.795 7.885 -2.037 1.00 94.31 102 THR A O 1
ATOM 759 N N . ALA A 1 103 ? 7.557 9.561 -1.211 1.00 93.56 103 ALA A N 1
ATOM 760 C CA . ALA A 1 103 ? 6.740 9.710 -2.417 1.00 93.56 103 ALA A CA 1
ATOM 761 C C . ALA A 1 103 ? 7.587 10.022 -3.668 1.00 93.56 103 ALA A C 1
ATOM 763 O O . ALA A 1 103 ? 7.326 9.471 -4.734 1.00 93.56 103 ALA A O 1
ATOM 764 N N . ALA A 1 104 ? 8.637 10.843 -3.528 1.00 94.38 104 ALA A N 1
ATOM 765 C CA . ALA A 1 104 ? 9.559 11.163 -4.618 1.00 94.38 104 ALA A CA 1
ATOM 766 C C . ALA A 1 104 ? 10.310 9.916 -5.118 1.00 94.38 104 ALA A C 1
ATOM 768 O O . ALA A 1 104 ? 10.264 9.614 -6.305 1.00 94.38 104 ALA A O 1
ATOM 769 N N . GLU A 1 105 ? 10.900 9.128 -4.213 1.00 94.25 105 GLU A N 1
ATOM 770 C CA . GLU A 1 105 ? 11.607 7.889 -4.576 1.00 94.25 105 GLU A CA 1
ATOM 771 C C . GLU A 1 105 ? 10.680 6.858 -5.239 1.00 94.25 105 GLU A C 1
ATOM 773 O O . GLU A 1 105 ? 11.088 6.170 -6.174 1.00 94.25 105 GLU A O 1
ATOM 778 N N . VAL A 1 106 ? 9.421 6.750 -4.793 1.00 94.56 106 VAL A N 1
ATOM 779 C CA . VAL A 1 106 ? 8.422 5.901 -5.466 1.00 94.56 106 VAL A CA 1
ATOM 780 C C . VAL A 1 106 ? 8.150 6.416 -6.875 1.00 94.56 106 VAL A C 1
ATOM 782 O O . VAL A 1 106 ? 8.237 5.637 -7.823 1.00 94.56 106 VAL A O 1
ATOM 785 N N . LYS A 1 107 ? 7.878 7.716 -7.030 1.00 95.12 107 LYS A N 1
ATOM 786 C CA . LYS A 1 107 ? 7.596 8.345 -8.324 1.00 95.12 107 LYS A CA 1
ATOM 787 C C . LYS A 1 107 ? 8.740 8.147 -9.318 1.00 95.12 107 LYS A C 1
ATOM 789 O O . LYS A 1 107 ? 8.493 7.757 -10.457 1.00 95.12 107 LYS A O 1
ATOM 794 N N . ASP A 1 108 ? 9.982 8.337 -8.883 1.00 94.88 108 ASP A N 1
ATOM 795 C CA . ASP A 1 108 ? 11.160 8.155 -9.731 1.00 94.88 108 ASP A CA 1
ATOM 796 C C . ASP A 1 108 ? 11.310 6.696 -10.185 1.00 94.88 108 ASP A C 1
ATOM 798 O O . ASP A 1 108 ? 11.537 6.443 -11.369 1.00 94.88 108 ASP A O 1
ATOM 802 N N . ARG A 1 109 ? 11.089 5.719 -9.293 1.00 92.38 109 ARG A N 1
ATOM 803 C CA . ARG A 1 109 ? 11.112 4.288 -9.655 1.00 92.38 109 ARG A CA 1
ATOM 804 C C . ARG A 1 109 ? 9.957 3.888 -10.578 1.00 92.38 109 ARG A C 1
ATOM 806 O O . ARG A 1 109 ? 10.158 3.061 -11.466 1.00 92.38 109 ARG A O 1
ATOM 813 N N . MET A 1 110 ? 8.771 4.473 -10.402 1.00 91.88 110 MET A N 1
ATOM 814 C CA . MET A 1 110 ? 7.631 4.276 -11.306 1.00 91.88 110 MET A CA 1
ATOM 815 C C . MET A 1 110 ? 7.941 4.823 -12.704 1.00 91.88 110 MET A C 1
ATOM 817 O O . MET A 1 110 ? 7.760 4.107 -13.685 1.00 91.88 110 MET A O 1
ATOM 821 N N . ASN A 1 111 ? 8.495 6.036 -12.796 1.00 93.12 111 ASN A N 1
ATOM 822 C CA . ASN A 1 111 ? 8.902 6.656 -14.060 1.00 93.12 111 ASN A CA 1
ATOM 823 C C . ASN A 1 111 ? 10.003 5.849 -14.770 1.00 93.12 111 ASN A C 1
ATOM 825 O O . ASN A 1 111 ? 9.900 5.592 -15.968 1.00 93.12 111 ASN A O 1
ATOM 829 N N . GLN A 1 112 ? 11.028 5.402 -14.032 1.00 92.75 112 GLN A N 1
ATOM 830 C CA . GLN A 1 112 ? 12.088 4.533 -14.559 1.00 92.75 112 GLN A CA 1
ATOM 831 C C . GLN A 1 112 ? 11.518 3.230 -15.132 1.00 92.75 112 GLN A C 1
ATOM 833 O O . GLN A 1 112 ? 11.896 2.831 -16.234 1.00 92.75 112 GLN A O 1
ATOM 838 N N . ARG A 1 113 ? 10.578 2.586 -14.423 1.00 91.75 113 ARG A N 1
ATOM 839 C CA . ARG A 1 113 ? 9.927 1.357 -14.895 1.00 91.75 113 ARG A CA 1
ATOM 840 C C . ARG A 1 113 ? 9.050 1.602 -16.128 1.00 91.75 113 ARG A C 1
ATOM 842 O O . ARG A 1 113 ? 9.090 0.789 -17.046 1.00 91.75 113 ARG A O 1
ATOM 849 N N . SER A 1 114 ? 8.304 2.708 -16.184 1.00 91.06 114 SER A N 1
ATOM 850 C CA . SER A 1 114 ? 7.519 3.083 -17.371 1.00 91.06 114 SER A CA 1
ATOM 851 C C . SER A 1 114 ? 8.413 3.259 -18.600 1.00 91.06 114 SER A C 1
ATOM 853 O O . SER A 1 114 ? 8.188 2.606 -19.616 1.00 91.06 114 SER A O 1
ATOM 855 N N . ALA A 1 115 ? 9.486 4.047 -18.475 1.00 92.06 115 ALA A N 1
ATOM 856 C CA . ALA A 1 115 ? 10.441 4.275 -19.559 1.00 92.06 115 ALA A CA 1
ATOM 857 C C . ALA A 1 115 ? 11.165 2.985 -19.995 1.00 92.06 115 ALA A C 1
ATOM 859 O O . ALA A 1 115 ? 11.478 2.808 -21.171 1.00 92.06 115 ALA A O 1
ATOM 860 N N . GLU A 1 116 ? 11.427 2.052 -19.074 1.00 91.56 116 GLU A N 1
ATOM 861 C CA . GLU A 1 116 ? 11.975 0.736 -19.416 1.00 91.56 116 GLU A CA 1
ATOM 862 C C . GLU A 1 116 ? 10.972 -0.134 -20.187 1.00 91.56 116 GLU A C 1
ATOM 864 O O . GLU A 1 116 ? 11.352 -0.758 -21.182 1.00 91.56 116 GLU A O 1
ATOM 869 N N . ASN A 1 117 ? 9.704 -0.158 -19.767 1.00 92.12 117 ASN A N 1
ATOM 870 C CA . ASN A 1 117 ? 8.640 -0.889 -20.456 1.00 92.12 117 ASN A CA 1
ATOM 871 C C . ASN A 1 117 ? 8.440 -0.353 -21.884 1.00 92.12 117 ASN A C 1
ATOM 873 O O . ASN A 1 117 ? 8.420 -1.133 -22.836 1.00 92.12 117 ASN A O 1
ATOM 877 N N . GLU A 1 118 ? 8.390 0.973 -22.048 1.00 93.06 118 GLU A N 1
ATOM 878 C CA . GLU A 1 118 ? 8.319 1.650 -23.351 1.00 93.06 118 GLU A CA 1
ATOM 879 C C . GLU A 1 118 ? 9.534 1.321 -24.234 1.00 93.06 118 GLU A C 1
ATOM 881 O O . GLU A 1 118 ? 9.377 0.905 -25.381 1.00 93.06 118 GLU A O 1
ATOM 886 N N . ARG A 1 119 ? 10.755 1.428 -23.690 1.00 94.81 119 ARG A N 1
ATOM 887 C CA . ARG A 1 119 ? 12.007 1.157 -24.420 1.00 94.81 119 ARG A CA 1
ATOM 888 C C . ARG A 1 119 ? 12.163 -0.305 -24.846 1.00 94.81 119 ARG A C 1
ATOM 890 O O . ARG A 1 119 ? 12.818 -0.579 -25.849 1.00 94.81 119 ARG A O 1
ATOM 897 N N . THR A 1 120 ? 11.654 -1.253 -24.059 1.00 92.94 120 THR A N 1
ATOM 898 C CA . THR A 1 120 ? 11.850 -2.696 -24.300 1.00 92.94 120 THR A CA 1
ATOM 899 C C . THR A 1 120 ? 10.666 -3.383 -24.976 1.00 92.94 120 THR A C 1
ATOM 901 O O . THR A 1 120 ? 10.808 -4.530 -25.399 1.00 92.94 120 THR A O 1
ATOM 904 N N . GLY A 1 121 ? 9.502 -2.729 -25.044 1.00 90.31 121 GLY A N 1
ATOM 905 C CA . GLY A 1 121 ? 8.248 -3.337 -25.496 1.00 90.31 121 GLY A CA 1
ATOM 906 C C . GLY A 1 121 ? 7.743 -4.466 -24.586 1.00 90.31 121 GLY A C 1
ATOM 907 O O . GLY A 1 121 ? 6.857 -5.222 -24.982 1.00 90.31 121 GLY A O 1
ATOM 908 N N . ARG A 1 122 ? 8.312 -4.625 -23.382 1.00 89.00 122 ARG A N 1
ATOM 909 C CA . ARG A 1 122 ? 7.929 -5.658 -22.411 1.00 89.00 122 ARG A CA 1
ATOM 910 C C . ARG A 1 122 ? 7.090 -5.036 -21.305 1.00 89.00 122 ARG A C 1
ATOM 912 O O . ARG A 1 122 ? 7.428 -3.980 -20.785 1.00 89.00 122 ARG A O 1
ATOM 919 N N . PHE A 1 123 ? 6.037 -5.731 -20.889 1.00 83.44 123 PHE A N 1
ATOM 920 C CA . PHE A 1 123 ? 5.302 -5.365 -19.683 1.00 83.44 123 PHE A CA 1
ATOM 921 C C . PHE A 1 123 ? 5.993 -5.966 -18.453 1.00 83.44 123 PHE A C 1
ATOM 923 O O . PHE A 1 123 ? 5.766 -7.127 -18.112 1.00 83.44 123 PHE A O 1
ATOM 930 N N . VAL A 1 124 ? 6.846 -5.185 -17.788 1.00 83.06 124 VAL A N 1
ATOM 931 C CA . VAL A 1 124 ? 7.345 -5.513 -16.448 1.00 83.06 124 VAL A CA 1
ATOM 932 C C . VAL A 1 124 ? 6.443 -4.821 -15.414 1.00 83.06 124 VAL A C 1
ATOM 934 O O . VAL A 1 124 ? 6.232 -3.608 -15.524 1.00 83.06 124 VAL A O 1
ATOM 937 N N . PRO A 1 125 ? 5.897 -5.547 -14.417 1.00 82.44 125 PRO A N 1
ATOM 938 C CA . PRO A 1 125 ? 5.037 -4.962 -13.394 1.00 82.44 125 PRO A CA 1
ATOM 939 C C . PRO A 1 125 ? 5.666 -3.780 -12.651 1.00 82.44 125 PRO A C 1
ATOM 941 O O . PRO A 1 125 ? 6.888 -3.674 -12.483 1.00 82.44 125 PRO A O 1
ATOM 944 N N . PHE A 1 126 ? 4.802 -2.889 -12.166 1.00 84.25 126 PHE A N 1
ATOM 945 C CA . PHE A 1 126 ? 5.233 -1.779 -11.330 1.00 84.25 126 PHE A CA 1
ATOM 946 C C . PHE A 1 126 ? 5.686 -2.278 -9.948 1.00 84.25 126 PHE A C 1
ATOM 948 O O . PHE A 1 126 ? 4.979 -3.072 -9.326 1.00 84.25 126 PHE A O 1
ATOM 955 N N . PRO A 1 127 ? 6.837 -1.797 -9.437 1.00 85.69 127 PRO A N 1
ATOM 956 C CA . PRO A 1 127 ? 7.477 -2.355 -8.242 1.00 85.69 127 PRO A CA 1
ATOM 957 C C . PRO A 1 127 ? 6.745 -2.034 -6.930 1.00 85.69 127 PRO A C 1
ATOM 959 O O . PRO A 1 127 ? 7.133 -2.527 -5.873 1.00 85.69 127 PRO A O 1
ATOM 962 N N . VAL A 1 128 ? 5.730 -1.166 -6.961 1.00 92.88 128 VAL A N 1
ATOM 963 C CA . VAL A 1 128 ? 5.059 -0.627 -5.774 1.00 92.88 128 VAL A CA 1
ATOM 964 C C . VAL A 1 128 ? 3.549 -0.604 -5.992 1.00 92.88 128 VAL A C 1
ATOM 966 O O . VAL A 1 128 ? 3.105 -0.139 -7.034 1.00 92.88 128 VAL A O 1
ATOM 969 N N . PHE A 1 129 ? 2.768 -1.039 -5.001 1.00 94.19 129 PHE A N 1
ATOM 970 C CA . PHE A 1 129 ? 1.301 -0.963 -4.972 1.00 94.19 129 PHE A CA 1
ATOM 971 C C . PHE A 1 129 ? 0.809 -0.247 -3.706 1.00 94.19 129 PHE A C 1
ATOM 973 O O . PHE A 1 129 ? 1.338 -0.474 -2.618 1.00 94.19 129 PHE A O 1
ATOM 980 N N . GLY A 1 130 ? -0.204 0.616 -3.817 1.00 95.44 130 GLY A N 1
ATOM 981 C CA . GLY A 1 130 ? -0.781 1.322 -2.665 1.00 95.44 130 GLY A CA 1
ATOM 982 C C . GLY A 1 130 ? -1.942 0.564 -2.012 1.00 95.44 130 GLY A C 1
ATOM 983 O O . GLY A 1 130 ? -2.837 0.077 -2.697 1.00 95.44 130 GLY A O 1
ATOM 984 N N . LEU A 1 131 ? -1.990 0.503 -0.684 1.00 95.75 131 LEU A N 1
ATOM 985 C CA . LEU A 1 131 ? -3.112 -0.092 0.045 1.00 95.75 131 LEU A CA 1
ATOM 986 C C . LEU A 1 131 ? -3.543 0.813 1.201 1.00 95.75 131 LEU A C 1
ATOM 988 O O . LEU A 1 131 ? -2.760 1.092 2.105 1.00 95.75 131 LEU A O 1
ATOM 992 N N . VAL A 1 132 ? -4.796 1.266 1.184 1.00 95.25 132 VAL A N 1
ATOM 993 C CA . VAL A 1 132 ? -5.376 2.135 2.218 1.00 95.25 132 VAL A CA 1
ATOM 994 C C . VAL A 1 132 ? -6.461 1.377 2.969 1.00 95.25 132 VAL A C 1
ATOM 996 O O . VAL A 1 132 ? -7.523 1.117 2.414 1.00 95.25 132 VAL A O 1
ATOM 999 N N . MET A 1 133 ? -6.217 1.057 4.239 1.00 93.56 133 MET A N 1
ATOM 1000 C CA . MET A 1 133 ? -7.149 0.327 5.099 1.00 93.56 133 MET A CA 1
ATOM 1001 C C . MET A 1 133 ? -7.460 1.131 6.358 1.00 93.56 133 MET A C 1
ATOM 1003 O O . MET A 1 133 ? -6.567 1.458 7.139 1.00 93.56 133 MET A O 1
ATOM 1007 N N . SER A 1 134 ? -8.738 1.426 6.598 1.00 90.94 134 SER A N 1
ATOM 1008 C CA . SER A 1 134 ? -9.143 2.091 7.840 1.00 90.94 134 SER A CA 1
ATOM 1009 C C . SER A 1 134 ? -10.484 1.631 8.390 1.00 90.94 134 SER A C 1
ATOM 1011 O O . SER A 1 134 ? -11.405 1.293 7.649 1.00 90.94 134 SER A O 1
ATOM 1013 N N . CYS A 1 135 ? -10.595 1.662 9.717 1.00 87.44 135 CYS A N 1
ATOM 1014 C CA . CYS A 1 135 ? -11.853 1.541 10.444 1.00 87.44 135 CYS A CA 1
ATOM 1015 C C . CYS A 1 135 ? -12.063 2.762 11.349 1.00 87.44 135 CYS A C 1
ATOM 1017 O O . CYS A 1 135 ? -11.104 3.396 11.784 1.00 87.44 135 CYS A O 1
ATOM 1019 N N . LYS A 1 136 ? -13.318 3.072 11.695 1.00 82.19 136 LYS A N 1
ATOM 1020 C CA . LYS A 1 136 ? -13.726 4.201 12.568 1.00 82.19 136 LYS A CA 1
ATOM 1021 C C . LYS A 1 136 ? -13.468 5.606 11.992 1.00 82.19 136 LYS A C 1
ATOM 1023 O O . LYS A 1 136 ? -14.424 6.372 11.894 1.00 82.19 136 LYS A O 1
ATOM 1028 N N . LYS A 1 137 ? -12.230 5.949 11.613 1.00 87.06 137 LYS A N 1
ATOM 1029 C CA . LYS A 1 137 ? -11.856 7.212 10.948 1.00 87.06 137 LYS A CA 1
ATOM 1030 C C . LYS A 1 137 ? -11.594 6.945 9.466 1.00 87.06 137 LYS A C 1
ATOM 1032 O O . LYS A 1 137 ? -10.941 5.965 9.133 1.00 87.06 137 LYS A O 1
ATOM 1037 N N . ASP A 1 138 ? -12.075 7.831 8.602 1.00 88.00 138 ASP A N 1
ATOM 1038 C CA . ASP A 1 138 ? -11.649 7.879 7.204 1.00 88.00 138 ASP A CA 1
ATOM 1039 C C . ASP A 1 138 ? -10.271 8.561 7.121 1.00 88.00 138 ASP A C 1
ATOM 1041 O O . ASP A 1 138 ? -10.071 9.625 7.713 1.00 88.00 138 ASP A O 1
ATOM 1045 N N . ILE A 1 139 ? -9.321 7.928 6.432 1.00 91.62 139 ILE A N 1
ATOM 1046 C CA . ILE A 1 139 ? -7.952 8.436 6.199 1.00 91.62 139 ILE A CA 1
ATOM 1047 C C . ILE A 1 139 ? -7.668 8.689 4.716 1.00 91.62 139 ILE A C 1
ATOM 1049 O O . ILE A 1 139 ? -6.528 8.976 4.341 1.00 91.62 139 ILE A O 1
ATOM 1053 N N . ARG A 1 140 ? -8.678 8.511 3.850 1.00 91.12 140 ARG A N 1
ATOM 1054 C CA . ARG A 1 140 ? -8.477 8.527 2.400 1.00 91.12 140 ARG A CA 1
ATOM 1055 C C . ARG A 1 140 ? -7.931 9.862 1.927 1.00 91.12 140 ARG A C 1
ATOM 1057 O O . ARG A 1 140 ? -7.008 9.843 1.137 1.00 91.12 140 ARG A O 1
ATOM 1064 N N . SER A 1 141 ? -8.392 10.995 2.460 1.00 90.75 141 SER A N 1
ATOM 1065 C CA . SER A 1 141 ? -7.912 12.317 2.027 1.00 90.75 141 SER A CA 1
ATOM 1066 C C . SER A 1 141 ? -6.400 12.499 2.210 1.00 90.75 141 SER A C 1
ATOM 1068 O O . SER A 1 141 ? -5.739 13.044 1.327 1.00 90.75 141 SER A O 1
ATOM 1070 N N . GLU A 1 142 ? -5.844 12.076 3.347 1.00 91.31 142 GLU A N 1
ATOM 1071 C CA . GLU A 1 142 ? -4.416 12.225 3.634 1.00 91.31 142 GLU A CA 1
ATOM 1072 C C . GLU A 1 142 ? -3.566 11.160 2.915 1.00 91.31 142 GLU A C 1
ATOM 1074 O O . GLU A 1 142 ? -2.456 11.461 2.471 1.00 91.31 142 GLU A O 1
ATOM 1079 N N . ALA A 1 143 ? -4.083 9.934 2.763 1.00 94.12 143 ALA A N 1
ATOM 1080 C CA . ALA A 1 143 ? -3.417 8.858 2.026 1.00 94.12 143 ALA A CA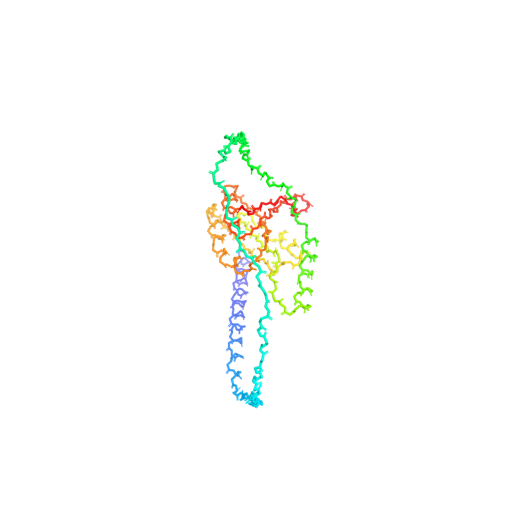 1
ATOM 1081 C C . ALA A 1 143 ? -3.420 9.101 0.504 1.00 94.12 143 ALA A C 1
ATOM 1083 O O . ALA A 1 143 ? -2.392 8.955 -0.151 1.00 94.12 143 ALA A O 1
ATOM 1084 N N . ASP A 1 144 ? -4.548 9.539 -0.056 1.00 93.94 144 ASP A N 1
ATOM 1085 C CA . ASP A 1 144 ? -4.731 9.819 -1.482 1.00 93.94 144 ASP A CA 1
ATOM 1086 C C . ASP A 1 144 ? -3.827 10.940 -1.975 1.00 93.94 144 ASP A C 1
ATOM 1088 O O . ASP A 1 144 ? -3.275 10.836 -3.071 1.00 93.94 144 ASP A O 1
ATOM 1092 N N . LYS A 1 145 ? -3.616 11.974 -1.150 1.00 94.25 145 LYS A N 1
ATOM 1093 C CA . LYS A 1 145 ? -2.627 13.013 -1.441 1.00 94.25 145 LYS A CA 1
ATOM 1094 C C . LYS A 1 145 ? -1.234 12.402 -1.613 1.00 94.25 145 LYS A C 1
ATOM 1096 O O . LYS A 1 145 ? -0.601 12.626 -2.638 1.00 94.25 145 LYS A O 1
ATOM 1101 N N . TRP A 1 146 ? -0.790 11.578 -0.661 1.00 95.19 146 TRP A N 1
ATOM 1102 C CA . TRP A 1 146 ? 0.522 10.926 -0.730 1.00 95.19 146 TRP A CA 1
ATOM 1103 C C . TRP A 1 146 ? 0.639 10.000 -1.950 1.00 95.19 146 TRP A C 1
ATOM 1105 O O . TRP A 1 146 ? 1.639 10.036 -2.660 1.00 95.19 146 TRP A O 1
ATOM 1115 N N . LEU A 1 147 ? -0.395 9.197 -2.231 1.00 95.69 147 LEU A N 1
ATOM 1116 C CA . LEU A 1 147 ? -0.448 8.303 -3.395 1.00 95.69 147 LEU A CA 1
ATOM 1117 C C . LEU A 1 147 ? -0.414 9.071 -4.729 1.00 95.69 147 LEU A C 1
ATOM 1119 O O . LEU A 1 147 ? 0.175 8.588 -5.697 1.00 95.69 147 LEU A O 1
ATOM 1123 N N . SER A 1 148 ? -1.027 10.257 -4.781 1.00 94.75 148 SER A N 1
ATOM 1124 C CA . SER A 1 148 ? -0.968 11.176 -5.924 1.00 94.75 148 SER A CA 1
ATOM 1125 C C . SER A 1 148 ? 0.426 11.782 -6.090 1.00 94.75 148 SER A C 1
ATOM 1127 O O . SER A 1 148 ? 0.980 11.735 -7.188 1.00 94.75 148 SER A O 1
ATOM 1129 N N . ASP A 1 149 ? 1.028 12.281 -5.007 1.00 94.62 149 ASP A N 1
ATOM 1130 C CA . ASP A 1 149 ? 2.392 12.827 -5.008 1.00 94.62 149 ASP A CA 1
ATOM 1131 C C . ASP A 1 149 ? 3.421 11.764 -5.455 1.00 94.62 149 ASP A C 1
ATOM 1133 O O . ASP A 1 149 ? 4.367 12.078 -6.179 1.00 94.62 149 ASP A O 1
ATOM 1137 N N . ALA A 1 150 ? 3.189 10.496 -5.093 1.00 93.50 150 ALA A N 1
ATOM 1138 C CA . ALA A 1 150 ? 3.990 9.331 -5.473 1.00 93.50 150 ALA A CA 1
ATOM 1139 C C . ALA A 1 150 ? 3.696 8.758 -6.878 1.00 93.50 150 ALA A C 1
ATOM 1141 O O . ALA A 1 150 ? 4.364 7.817 -7.303 1.00 93.50 150 ALA A O 1
ATOM 1142 N N . GLY A 1 151 ? 2.698 9.279 -7.601 1.00 92.38 151 GLY A N 1
ATOM 1143 C CA . GLY A 1 151 ? 2.331 8.794 -8.939 1.00 92.38 151 GLY A CA 1
ATOM 1144 C C . GLY A 1 151 ? 1.652 7.415 -8.981 1.00 92.38 151 GLY A C 1
ATOM 1145 O O . GLY A 1 151 ? 1.559 6.824 -10.052 1.00 92.38 151 GLY A O 1
ATOM 1146 N N . ILE A 1 152 ? 1.159 6.901 -7.847 1.00 92.81 152 ILE A N 1
ATOM 1147 C CA . ILE A 1 152 ? 0.535 5.566 -7.723 1.00 92.81 152 ILE A CA 1
ATOM 1148 C C . ILE A 1 152 ? -0.957 5.612 -7.343 1.00 92.81 152 ILE A C 1
ATOM 1150 O O . ILE A 1 152 ? -1.530 4.597 -6.958 1.00 92.81 152 ILE A O 1
ATOM 1154 N N . TYR A 1 153 ? -1.620 6.767 -7.466 1.00 89.75 153 TYR A N 1
ATOM 1155 C CA . TYR A 1 153 ? -3.029 6.959 -7.079 1.00 89.75 153 TYR A CA 1
ATOM 1156 C C . TYR A 1 153 ? -4.006 5.945 -7.704 1.00 89.75 153 TYR A C 1
ATOM 1158 O O . TYR A 1 153 ? -4.895 5.432 -7.013 1.00 89.75 153 TYR A O 1
ATOM 1166 N N . SER A 1 154 ? -3.831 5.659 -8.999 1.00 87.19 154 SER A N 1
ATOM 1167 C CA . SER A 1 154 ? -4.598 4.674 -9.777 1.00 87.19 154 SER A CA 1
ATOM 1168 C C . SER A 1 154 ? -4.126 3.230 -9.568 1.00 87.19 154 SER A C 1
ATOM 1170 O O . SER A 1 154 ? -4.842 2.294 -9.912 1.00 87.19 154 SER A O 1
ATOM 1172 N N . TYR A 1 155 ? -2.944 3.041 -8.978 1.00 87.62 155 TYR A N 1
ATOM 1173 C CA . TYR A 1 155 ? -2.335 1.746 -8.675 1.00 87.62 155 TYR A CA 1
ATOM 1174 C C . TYR A 1 155 ? -2.416 1.451 -7.167 1.00 87.62 155 TYR A C 1
ATOM 1176 O O . TYR A 1 155 ? -1.455 1.022 -6.523 1.00 87.62 155 TYR A O 1
ATOM 1184 N N . ALA A 1 156 ? -3.589 1.747 -6.596 1.00 90.12 156 ALA A N 1
ATOM 1185 C CA . ALA A 1 156 ? -3.865 1.600 -5.178 1.00 90.12 156 ALA A CA 1
ATOM 1186 C C . ALA A 1 156 ? -5.306 1.150 -4.892 1.00 90.12 156 ALA A C 1
ATOM 1188 O O . ALA A 1 156 ? -6.260 1.653 -5.492 1.00 90.12 156 ALA A O 1
ATOM 1189 N N . GLN A 1 157 ? -5.469 0.258 -3.914 1.00 91.62 157 GLN A N 1
ATOM 1190 C CA . GLN A 1 157 ? -6.768 -0.172 -3.385 1.00 91.62 157 GLN A CA 1
ATOM 1191 C C . GLN A 1 157 ? -7.093 0.475 -2.037 1.00 91.62 157 GLN A C 1
ATOM 1193 O O . GLN A 1 157 ? -6.212 0.909 -1.293 1.00 91.62 157 GLN A O 1
ATOM 1198 N N . ARG A 1 158 ? -8.394 0.583 -1.746 1.00 90.44 158 ARG A N 1
ATOM 1199 C CA . ARG A 1 158 ? -8.941 1.366 -0.631 1.00 90.44 158 ARG A CA 1
ATOM 1200 C C . ARG A 1 158 ? -10.094 0.611 0.033 1.00 90.44 158 ARG A C 1
ATOM 1202 O O . ARG A 1 158 ? -11.127 0.406 -0.596 1.00 90.44 158 ARG A O 1
ATOM 1209 N N . GLY A 1 159 ? -9.944 0.264 1.308 1.00 87.38 159 GLY A N 1
ATOM 1210 C CA . GLY A 1 159 ? -10.996 -0.272 2.170 1.00 87.38 159 GLY A CA 1
ATOM 1211 C C . GLY A 1 159 ? -11.287 0.674 3.338 1.00 87.38 159 GLY A C 1
ATOM 1212 O O . GLY A 1 159 ? -10.412 0.939 4.165 1.00 87.38 159 GLY A O 1
ATOM 1213 N N . PHE A 1 160 ? -12.523 1.174 3.431 1.00 85.94 160 PHE A N 1
ATOM 1214 C CA . PHE A 1 160 ? -12.990 1.946 4.587 1.00 85.94 160 PHE A CA 1
ATOM 1215 C C . PHE A 1 160 ? -14.188 1.267 5.255 1.00 85.94 160 PHE A C 1
ATOM 1217 O O . PHE A 1 160 ? -15.267 1.150 4.674 1.00 85.94 160 PHE A O 1
ATOM 1224 N N . LEU A 1 161 ? -13.977 0.848 6.500 1.00 83.50 161 LEU A N 1
ATOM 1225 C CA . LEU A 1 161 ? -14.902 0.075 7.315 1.00 83.50 161 LEU A CA 1
ATOM 1226 C C . LEU A 1 161 ? -15.578 0.977 8.361 1.00 83.50 161 LEU A C 1
ATOM 1228 O O . LEU A 1 161 ? -14.998 1.357 9.386 1.00 83.50 161 LEU A O 1
ATOM 1232 N N . LYS A 1 162 ? -16.820 1.381 8.069 1.00 77.12 162 LYS A N 1
ATOM 1233 C CA . LYS A 1 162 ? -17.585 2.359 8.859 1.00 77.12 162 LYS A CA 1
ATOM 1234 C C . LYS A 1 162 ? -18.514 1.675 9.869 1.00 77.12 162 LYS A C 1
ATOM 1236 O O . LYS A 1 162 ? -19.246 0.752 9.532 1.00 77.12 162 LYS A O 1
ATOM 1241 N N . GLY A 1 163 ? -18.579 2.216 11.088 1.00 70.62 163 GLY A N 1
ATOM 1242 C CA . GLY A 1 163 ? -19.550 1.818 12.118 1.00 70.62 163 GLY A CA 1
ATOM 1243 C C . GLY A 1 163 ? -18.993 0.837 13.155 1.00 70.62 163 GLY A C 1
ATOM 1244 O O . GLY A 1 163 ? -17.806 0.872 13.469 1.00 70.62 163 GLY A O 1
ATOM 1245 N N . LYS A 1 164 ? -19.858 -0.025 13.709 1.00 64.44 164 LYS A N 1
ATOM 1246 C CA . LYS A 1 164 ? -19.512 -1.046 14.724 1.00 64.44 164 LYS A CA 1
ATOM 1247 C C . LYS A 1 164 ? -18.857 -2.304 14.116 1.00 64.44 164 LYS A C 1
ATOM 1249 O O . LYS A 1 164 ? -19.119 -3.412 14.576 1.00 64.44 164 LYS A O 1
ATOM 1254 N N . GLN A 1 165 ? -18.058 -2.138 13.065 1.00 73.44 165 GLN A N 1
ATOM 1255 C CA . GLN A 1 165 ? -17.317 -3.242 12.455 1.00 73.44 165 GLN A CA 1
ATOM 1256 C C . GLN A 1 165 ? -16.145 -3.662 13.345 1.00 73.44 165 GLN A C 1
ATOM 1258 O O . GLN A 1 165 ? -15.599 -2.861 14.115 1.00 73.44 165 GLN A O 1
ATOM 1263 N N . LYS A 1 166 ? -15.825 -4.951 13.296 1.00 81.31 166 LYS A N 1
ATOM 1264 C CA . LYS A 1 166 ? -14.835 -5.593 14.153 1.00 81.31 166 LYS A CA 1
ATOM 1265 C C . LYS A 1 166 ? -13.427 -5.493 13.542 1.00 81.31 166 LYS A C 1
ATOM 1267 O O . LYS A 1 166 ? -13.298 -5.276 12.338 1.00 81.31 166 LYS A O 1
ATOM 1272 N N . PRO A 1 167 ? -12.355 -5.681 14.339 1.00 76.44 167 PRO A N 1
ATOM 1273 C CA . PRO A 1 167 ? -10.989 -5.786 13.818 1.00 76.44 167 PRO A CA 1
ATOM 1274 C C . PRO A 1 167 ? -10.845 -6.841 12.709 1.00 76.44 167 PRO A C 1
ATOM 1276 O O . PRO A 1 167 ? -10.085 -6.641 11.766 1.00 76.44 167 PRO A O 1
ATOM 1279 N N . GLU A 1 168 ? -11.592 -7.944 12.810 1.00 86.19 168 GLU A N 1
ATOM 1280 C CA . GLU A 1 168 ? -11.552 -9.065 11.868 1.00 86.19 168 GLU A CA 1
ATOM 1281 C C . GLU A 1 168 ? -12.060 -8.693 10.468 1.00 86.19 168 GLU A C 1
ATOM 1283 O O . GLU A 1 168 ? -11.560 -9.231 9.482 1.00 86.19 168 GLU A O 1
ATOM 1288 N N . ASP A 1 169 ? -12.973 -7.723 10.358 1.00 88.56 169 ASP A N 1
ATOM 1289 C CA . ASP A 1 169 ? -13.527 -7.288 9.072 1.00 88.56 169 ASP A CA 1
ATOM 1290 C C . ASP A 1 169 ? -12.439 -6.635 8.188 1.00 88.56 169 ASP A C 1
ATOM 1292 O O . ASP A 1 169 ? -12.459 -6.775 6.966 1.00 88.56 169 ASP A O 1
ATOM 1296 N N . LEU A 1 170 ? -11.431 -5.982 8.795 1.00 88.38 170 LEU A N 1
ATOM 1297 C CA . LEU A 1 170 ? -10.261 -5.452 8.073 1.00 88.38 170 LEU A CA 1
ATOM 1298 C C . LEU A 1 170 ? -9.370 -6.571 7.518 1.00 88.38 170 LEU A C 1
ATOM 1300 O O . LEU A 1 170 ? -8.796 -6.420 6.443 1.00 88.38 170 LEU A O 1
ATOM 1304 N N . ILE A 1 171 ? -9.245 -7.675 8.257 1.00 91.69 171 ILE A N 1
ATOM 1305 C CA . ILE A 1 171 ? -8.420 -8.828 7.874 1.00 91.69 171 ILE A CA 1
ATOM 1306 C C . ILE A 1 171 ? -9.080 -9.554 6.699 1.00 91.69 171 ILE A C 1
ATOM 1308 O O . ILE A 1 171 ? -8.401 -9.868 5.725 1.00 91.69 171 ILE A O 1
ATOM 1312 N N . LEU A 1 172 ? -10.402 -9.752 6.759 1.00 91.50 172 LEU A N 1
ATOM 1313 C CA . LEU A 1 172 ? -11.191 -10.306 5.655 1.00 91.50 172 LEU A CA 1
ATOM 1314 C C . LEU A 1 172 ? -11.078 -9.432 4.400 1.00 91.50 172 LEU A C 1
ATOM 1316 O O . LEU A 1 172 ? -10.724 -9.938 3.341 1.00 91.50 172 LEU A O 1
ATOM 1320 N N . ALA A 1 173 ? -11.253 -8.113 4.534 1.00 91.38 173 ALA A N 1
ATOM 1321 C CA . ALA A 1 173 ? -11.114 -7.192 3.409 1.00 91.38 173 ALA A CA 1
ATOM 1322 C C . ALA A 1 173 ? -9.718 -7.248 2.754 1.00 91.38 173 ALA A C 1
ATOM 1324 O O . ALA A 1 173 ? -9.626 -7.204 1.533 1.00 91.38 173 ALA A O 1
ATOM 1325 N N . VAL A 1 174 ? -8.635 -7.387 3.531 1.00 92.31 174 VAL A N 1
ATOM 1326 C CA . VAL A 1 174 ? -7.282 -7.587 2.974 1.00 92.31 174 VAL A CA 1
ATOM 1327 C C . VAL A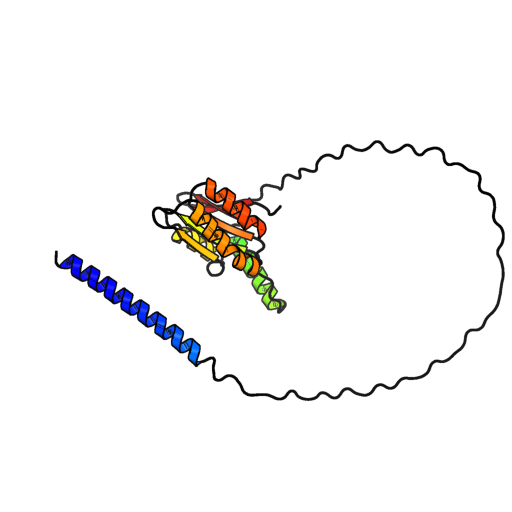 1 174 ? -7.134 -8.963 2.323 1.00 92.31 174 VAL A C 1
ATOM 1329 O O . VAL A 1 174 ? -6.542 -9.062 1.249 1.00 92.31 174 VAL A O 1
ATOM 1332 N N . ASN A 1 175 ? -7.682 -10.018 2.929 1.00 93.44 175 ASN A N 1
ATOM 1333 C CA . ASN A 1 175 ? -7.652 -11.371 2.375 1.00 93.44 175 ASN A CA 1
ATOM 1334 C C . ASN A 1 175 ? -8.325 -11.441 0.992 1.00 93.44 175 ASN A C 1
ATOM 1336 O O . ASN A 1 175 ? -7.763 -12.023 0.065 1.00 93.44 175 ASN A O 1
ATOM 1340 N N . ASP A 1 176 ? -9.469 -10.775 0.830 1.00 91.88 176 ASP A N 1
ATOM 1341 C CA . ASP A 1 176 ? -10.206 -10.695 -0.438 1.00 91.88 176 ASP A CA 1
ATOM 1342 C C . ASP A 1 176 ? -9.438 -9.915 -1.526 1.00 91.88 176 ASP A C 1
ATOM 1344 O O . ASP A 1 176 ? -9.646 -10.137 -2.720 1.00 91.88 176 ASP A O 1
ATOM 1348 N N . MET A 1 177 ? -8.503 -9.040 -1.134 1.00 90.88 177 MET A N 1
ATOM 1349 C CA . MET A 1 177 ? -7.621 -8.292 -2.042 1.00 90.88 177 MET A CA 1
ATOM 1350 C C . MET A 1 177 ? -6.371 -9.085 -2.473 1.00 90.88 177 MET A C 1
ATOM 1352 O O . MET A 1 177 ? -5.785 -8.782 -3.518 1.00 90.88 177 MET A O 1
ATOM 1356 N N . LEU A 1 178 ? -5.964 -10.129 -1.733 1.00 91.44 178 LEU A N 1
ATOM 1357 C CA . LEU A 1 178 ? -4.762 -10.930 -2.037 1.00 91.44 178 LEU A CA 1
ATOM 1358 C C . LEU A 1 178 ? -4.713 -11.495 -3.474 1.00 91.44 178 LEU A C 1
ATOM 1360 O O . LEU A 1 178 ? -3.625 -11.483 -4.056 1.00 91.44 178 LEU A O 1
ATOM 1364 N N . PRO A 1 179 ? -5.815 -11.974 -4.093 1.00 90.75 179 PRO A N 1
ATOM 1365 C CA . PRO A 1 179 ? -5.785 -12.462 -5.472 1.00 90.75 179 PRO A CA 1
ATOM 1366 C C . PRO A 1 179 ? -5.460 -11.371 -6.498 1.00 90.75 179 PRO A C 1
ATOM 1368 O O . PRO A 1 179 ? -4.812 -11.663 -7.505 1.00 90.75 179 PRO A O 1
ATOM 1371 N N . GLU A 1 180 ? -5.875 -10.118 -6.268 1.00 87.88 180 GLU A N 1
ATOM 1372 C CA . GLU A 1 180 ? -5.468 -9.013 -7.140 1.00 87.88 180 GLU A CA 1
ATOM 1373 C C . GLU A 1 180 ? -4.024 -8.597 -6.855 1.00 87.88 180 GLU A C 1
ATOM 1375 O O . GLU A 1 180 ? -3.253 -8.474 -7.801 1.00 87.88 180 GLU A O 1
ATOM 1380 N N . LEU A 1 181 ? -3.616 -8.477 -5.586 1.00 88.00 181 LEU A N 1
ATOM 1381 C CA . LEU A 1 181 ? -2.229 -8.162 -5.215 1.00 88.00 181 LEU A CA 1
ATOM 1382 C C . LEU A 1 181 ? -1.227 -9.138 -5.860 1.00 88.00 181 LEU A C 1
ATOM 1384 O O . LEU A 1 181 ? -0.246 -8.710 -6.468 1.00 88.00 181 LEU A O 1
ATOM 1388 N N . LYS A 1 182 ? -1.523 -10.446 -5.824 1.00 89.81 182 LYS A N 1
ATOM 1389 C CA . LYS A 1 182 ? -0.729 -11.489 -6.499 1.00 89.81 182 LYS A CA 1
ATOM 1390 C C . LYS A 1 182 ? -0.704 -11.318 -8.022 1.00 89.81 182 LYS A C 1
ATOM 1392 O O . LYS A 1 182 ? 0.351 -11.465 -8.626 1.00 89.81 182 LYS A O 1
ATOM 1397 N N . ARG A 1 183 ? -1.837 -10.968 -8.644 1.00 88.38 183 ARG A N 1
ATOM 1398 C CA . ARG A 1 183 ? -1.942 -10.722 -10.097 1.00 88.38 183 ARG A CA 1
ATOM 1399 C C . ARG A 1 183 ? -1.186 -9.466 -10.542 1.00 88.38 183 ARG A C 1
ATOM 1401 O O . ARG A 1 183 ? -0.652 -9.439 -11.644 1.00 88.38 183 ARG A O 1
ATOM 1408 N N . ARG A 1 184 ? -1.162 -8.429 -9.700 1.00 85.62 184 ARG A N 1
ATOM 1409 C CA . ARG A 1 184 ? -0.441 -7.167 -9.932 1.00 85.62 184 ARG A CA 1
ATOM 1410 C C . ARG A 1 184 ? 1.076 -7.334 -9.824 1.00 85.62 184 ARG A C 1
ATOM 1412 O O . ARG A 1 184 ? 1.791 -6.528 -10.406 1.00 85.62 184 ARG A O 1
ATOM 1419 N N . GLY A 1 185 ? 1.555 -8.356 -9.108 1.00 85.50 185 GLY A N 1
ATOM 1420 C CA . GLY A 1 185 ? 2.971 -8.735 -9.070 1.00 85.50 185 GLY A CA 1
ATOM 1421 C C . GLY A 1 185 ? 3.902 -7.642 -8.538 1.00 85.50 185 GLY A C 1
ATOM 1422 O O . GLY A 1 185 ? 5.022 -7.519 -9.021 1.00 85.50 185 GLY A O 1
ATOM 1423 N N . ALA A 1 186 ? 3.430 -6.814 -7.601 1.00 85.50 186 ALA A N 1
ATOM 1424 C CA . ALA A 1 186 ? 4.230 -5.731 -7.037 1.00 85.50 186 ALA A CA 1
ATOM 1425 C C . ALA A 1 186 ? 5.274 -6.267 -6.044 1.00 85.50 186 ALA A C 1
ATOM 1427 O O . ALA A 1 186 ? 4.937 -7.058 -5.164 1.00 85.50 186 ALA A O 1
ATOM 1428 N N . ASP A 1 187 ? 6.514 -5.779 -6.136 1.00 90.00 187 ASP A N 1
ATOM 1429 C CA . ASP A 1 187 ? 7.592 -6.138 -5.200 1.00 90.00 187 ASP A CA 1
ATOM 1430 C C . ASP A 1 187 ? 7.318 -5.615 -3.777 1.00 90.00 187 ASP A C 1
ATOM 1432 O O . ASP A 1 187 ? 7.733 -6.222 -2.788 1.00 90.00 187 ASP A O 1
ATOM 1436 N N . ARG A 1 188 ? 6.620 -4.473 -3.671 1.00 93.38 188 ARG A N 1
ATOM 1437 C CA . ARG A 1 188 ? 6.330 -3.780 -2.410 1.00 93.38 188 ARG A CA 1
ATOM 1438 C C . ARG A 1 188 ? 4.903 -3.241 -2.331 1.00 93.38 188 ARG A C 1
ATOM 1440 O O . ARG A 1 188 ? 4.392 -2.651 -3.278 1.00 93.38 188 ARG A O 1
ATOM 1447 N N . ILE A 1 189 ? 4.298 -3.349 -1.155 1.00 95.69 189 ILE A N 1
ATOM 1448 C CA . ILE A 1 189 ? 3.009 -2.752 -0.800 1.00 95.69 189 ILE A CA 1
ATOM 1449 C C . ILE A 1 189 ? 3.249 -1.597 0.176 1.00 95.69 189 ILE A C 1
ATOM 1451 O O . ILE A 1 189 ? 3.931 -1.760 1.186 1.00 95.69 189 ILE A O 1
ATOM 1455 N N . ILE A 1 190 ? 2.679 -0.427 -0.113 1.00 96.56 190 ILE A N 1
ATOM 1456 C CA . ILE A 1 190 ? 2.674 0.732 0.786 1.00 96.56 190 ILE A CA 1
ATOM 1457 C C . ILE A 1 190 ? 1.332 0.762 1.513 1.00 96.56 190 ILE A C 1
ATOM 1459 O O . ILE A 1 190 ? 0.303 1.098 0.926 1.00 96.56 190 ILE A O 1
ATOM 1463 N N . LEU A 1 191 ? 1.356 0.385 2.791 1.00 96.56 191 LEU A N 1
ATOM 1464 C CA . LEU A 1 191 ? 0.185 0.234 3.643 1.00 96.56 191 LEU A CA 1
ATOM 1465 C C . LEU A 1 191 ? -0.071 1.505 4.463 1.00 96.56 191 LEU A C 1
ATOM 1467 O O . LEU A 1 191 ? 0.648 1.815 5.413 1.00 96.56 191 LEU A O 1
ATOM 1471 N N . PHE A 1 192 ? -1.163 2.192 4.145 1.00 95.94 192 PHE A N 1
ATOM 1472 C CA . PHE A 1 192 ? -1.767 3.223 4.982 1.00 95.94 192 PHE A CA 1
ATOM 1473 C C . PHE A 1 192 ? -2.801 2.558 5.883 1.00 95.94 192 PHE A C 1
ATOM 1475 O O . PHE A 1 192 ? -3.819 2.063 5.398 1.00 95.94 192 PHE A O 1
ATOM 1482 N N . TYR A 1 193 ? -2.545 2.543 7.190 1.00 93.88 193 TYR A N 1
ATOM 1483 C CA . TYR A 1 193 ? -3.399 1.859 8.155 1.00 93.88 193 TYR A CA 1
ATOM 1484 C C . TYR A 1 193 ? -3.967 2.814 9.206 1.00 93.88 193 TYR A C 1
ATOM 1486 O O . TYR A 1 193 ? -3.256 3.662 9.747 1.00 93.88 193 TYR A O 1
ATOM 1494 N N . TYR A 1 194 ? -5.246 2.642 9.542 1.00 91.19 194 TYR A N 1
ATOM 1495 C CA . TYR A 1 194 ? -5.835 3.211 10.753 1.00 91.19 194 TYR A CA 1
ATOM 1496 C C . TYR A 1 194 ? -6.832 2.233 11.382 1.00 91.19 194 TYR A C 1
ATOM 1498 O O . TYR A 1 194 ? -7.948 2.029 10.899 1.00 91.19 194 TYR A O 1
ATOM 1506 N N . GLY A 1 195 ? -6.426 1.616 12.487 1.00 88.75 195 GLY A N 1
ATOM 1507 C CA . GLY A 1 195 ? -7.219 0.603 13.165 1.00 88.75 195 GLY A CA 1
ATOM 1508 C C . GLY A 1 195 ? -6.520 0.027 14.397 1.00 88.75 195 GLY A C 1
ATOM 1509 O O . GLY A 1 195 ? -5.499 0.553 14.835 1.00 88.75 195 GLY A O 1
ATOM 1510 N N . PRO A 1 196 ? -7.074 -1.040 14.992 1.00 89.56 196 PRO A N 1
ATOM 1511 C CA . PRO A 1 196 ? -6.494 -1.698 16.160 1.00 89.56 196 PRO A CA 1
ATOM 1512 C C . PRO A 1 196 ? -5.191 -2.430 15.809 1.00 89.56 196 PRO A C 1
ATOM 1514 O O . PRO A 1 196 ? -5.093 -3.064 14.757 1.00 89.56 196 PRO A O 1
ATOM 1517 N N . GLN A 1 197 ? -4.213 -2.406 16.718 1.00 89.06 197 GLN A N 1
ATOM 1518 C CA . GLN A 1 197 ? -2.907 -3.049 16.513 1.00 89.06 197 GLN A CA 1
ATOM 1519 C C . GLN A 1 197 ? -3.018 -4.566 16.275 1.00 89.06 197 GLN A C 1
ATOM 1521 O O . GLN A 1 197 ? -2.281 -5.120 15.466 1.00 89.06 197 GLN A O 1
ATOM 1526 N N . SER A 1 198 ? -3.981 -5.232 16.920 1.00 89.19 198 SER A N 1
ATOM 1527 C CA . SER A 1 198 ? -4.212 -6.678 16.788 1.00 89.19 198 SER A CA 1
ATOM 1528 C C . SER A 1 198 ? -4.602 -7.127 15.376 1.00 89.19 198 SER A C 1
ATOM 1530 O O . SER A 1 198 ? -4.295 -8.255 14.995 1.00 89.19 198 SER A O 1
ATOM 1532 N N . ALA A 1 199 ? -5.256 -6.264 14.591 1.00 90.62 199 ALA A N 1
ATOM 1533 C CA . ALA A 1 199 ? -5.530 -6.544 13.183 1.00 90.62 199 ALA A CA 1
ATOM 1534 C C . ALA A 1 199 ? -4.333 -6.196 12.287 1.00 90.62 199 ALA A C 1
ATOM 1536 O O . ALA A 1 199 ? -4.104 -6.906 11.314 1.00 90.62 199 ALA A O 1
ATOM 1537 N N . LEU A 1 200 ? -3.529 -5.179 12.635 1.00 91.94 200 LEU A N 1
ATOM 1538 C CA . LEU A 1 200 ? -2.337 -4.814 11.861 1.00 91.94 200 LEU A CA 1
ATOM 1539 C C . LEU A 1 200 ? -1.344 -5.977 11.765 1.00 91.94 200 LEU A C 1
ATOM 1541 O O . LEU A 1 200 ? -0.891 -6.276 10.668 1.00 91.94 200 LEU A O 1
ATOM 1545 N N . THR A 1 201 ? -1.053 -6.672 12.870 1.00 91.88 201 THR A N 1
ATOM 1546 C CA . THR A 1 201 ? -0.141 -7.832 12.862 1.00 91.88 201 THR A CA 1
ATOM 1547 C C . THR A 1 201 ? -0.591 -8.905 11.864 1.00 91.88 201 THR A C 1
ATOM 1549 O O . THR A 1 201 ? 0.189 -9.304 11.005 1.00 91.88 201 THR A O 1
ATOM 1552 N N . LYS A 1 202 ? -1.873 -9.289 11.895 1.00 93.06 202 LYS A N 1
ATOM 1553 C CA . LYS A 1 202 ? -2.445 -10.289 10.975 1.00 93.06 202 LYS A CA 1
ATOM 1554 C C . LYS A 1 202 ? -2.513 -9.800 9.524 1.00 93.06 202 LYS A C 1
ATOM 1556 O O . LYS A 1 202 ? -2.330 -10.578 8.596 1.00 93.06 202 LYS A O 1
ATOM 1561 N N . ILE A 1 203 ? -2.757 -8.506 9.310 1.00 94.44 203 ILE A N 1
ATOM 1562 C CA . ILE A 1 203 ? -2.709 -7.884 7.979 1.00 94.44 203 ILE A CA 1
ATOM 1563 C C . ILE A 1 203 ? -1.284 -7.936 7.416 1.00 94.44 203 ILE A C 1
ATOM 1565 O O . ILE A 1 203 ? -1.114 -8.285 6.252 1.00 94.44 203 ILE A O 1
ATOM 1569 N N . LEU A 1 204 ? -0.263 -7.646 8.229 1.00 94.50 204 LEU A N 1
ATOM 1570 C CA . LEU A 1 204 ? 1.137 -7.765 7.819 1.00 94.50 204 LEU A CA 1
ATOM 1571 C C . LEU A 1 204 ? 1.489 -9.214 7.464 1.00 94.50 204 LEU A C 1
ATOM 1573 O O . LEU A 1 204 ? 2.030 -9.435 6.387 1.00 94.50 204 LEU A O 1
ATOM 1577 N N . GLU A 1 205 ? 1.117 -10.191 8.297 1.00 93.12 205 GLU A N 1
ATOM 1578 C CA . GLU A 1 205 ? 1.301 -11.624 8.006 1.00 93.12 205 GLU A CA 1
ATOM 1579 C C . GLU A 1 205 ? 0.715 -12.016 6.637 1.00 93.12 205 GLU A C 1
ATOM 1581 O O . GLU A 1 205 ? 1.403 -12.643 5.833 1.00 93.12 205 GLU A O 1
ATOM 1586 N N . LEU A 1 206 ? -0.520 -11.596 6.328 1.00 94.00 206 LEU A N 1
ATOM 1587 C CA . LEU A 1 206 ? -1.165 -11.870 5.037 1.00 94.00 206 LEU A CA 1
ATOM 1588 C C . LEU A 1 206 ? -0.452 -11.194 3.857 1.00 94.00 206 LEU A C 1
ATOM 1590 O O . LEU A 1 206 ? -0.193 -11.841 2.840 1.00 94.00 206 LEU A O 1
ATOM 1594 N N . LEU A 1 207 ? -0.137 -9.901 3.971 1.00 94.94 207 LEU A N 1
ATOM 1595 C CA . LEU A 1 207 ? 0.477 -9.121 2.890 1.00 94.94 207 LEU A CA 1
ATOM 1596 C C . LEU A 1 207 ? 1.912 -9.579 2.584 1.00 94.94 207 LEU A C 1
ATOM 1598 O O . LEU A 1 207 ? 2.294 -9.642 1.413 1.00 94.94 207 LEU A O 1
ATOM 1602 N N . LEU A 1 208 ? 2.667 -9.983 3.611 1.00 94.69 208 LEU A N 1
ATOM 1603 C CA . LEU A 1 208 ? 4.020 -10.526 3.472 1.00 94.69 208 LEU A CA 1
ATOM 1604 C C . LEU A 1 208 ? 4.057 -11.846 2.690 1.00 94.69 208 LEU A C 1
ATOM 1606 O O . LEU A 1 208 ? 5.079 -12.155 2.085 1.00 94.69 208 LEU A O 1
ATOM 1610 N N . THR A 1 209 ? 2.945 -12.589 2.582 1.00 93.12 209 THR A N 1
ATOM 1611 C CA . THR A 1 209 ? 2.870 -13.750 1.667 1.00 93.12 209 THR A CA 1
ATOM 1612 C C . THR A 1 209 ? 2.969 -13.369 0.183 1.00 93.12 209 THR A C 1
ATOM 1614 O O . THR A 1 209 ? 3.151 -14.245 -0.664 1.00 93.12 209 THR A O 1
ATOM 1617 N N . VAL A 1 210 ? 2.834 -12.080 -0.151 1.00 92.31 210 VAL A N 1
ATOM 1618 C CA . VAL A 1 210 ? 2.819 -11.568 -1.527 1.00 92.31 210 VAL A CA 1
ATOM 1619 C C . VAL A 1 210 ? 4.034 -10.688 -1.812 1.00 92.31 210 VAL A C 1
ATOM 1621 O O . VAL A 1 210 ? 4.726 -10.940 -2.795 1.00 92.31 210 VAL A O 1
ATOM 1624 N N . ALA A 1 211 ? 4.319 -9.702 -0.959 1.00 93.50 211 ALA A N 1
ATOM 1625 C CA . ALA A 1 211 ? 5.280 -8.629 -1.229 1.00 93.50 211 ALA A CA 1
ATOM 1626 C C . ALA A 1 211 ? 5.931 -8.094 0.060 1.00 93.50 211 ALA A C 1
ATOM 1628 O O . ALA A 1 211 ? 5.413 -8.321 1.153 1.00 93.50 211 ALA A O 1
ATOM 1629 N N . ASP A 1 212 ? 7.017 -7.321 -0.061 1.00 94.44 212 ASP A N 1
ATOM 1630 C CA . ASP A 1 212 ? 7.507 -6.491 1.051 1.00 94.44 212 ASP A CA 1
ATOM 1631 C C . ASP A 1 212 ? 6.420 -5.490 1.472 1.00 94.44 212 ASP A C 1
ATOM 1633 O O . ASP A 1 212 ? 5.727 -4.936 0.618 1.00 94.44 212 ASP A O 1
ATOM 1637 N N . VAL A 1 213 ? 6.306 -5.164 2.761 1.00 95.44 213 VAL A N 1
ATOM 1638 C CA . VAL A 1 213 ? 5.302 -4.205 3.251 1.00 95.44 213 VAL A CA 1
ATOM 1639 C C . VAL A 1 213 ? 5.962 -3.014 3.928 1.00 95.44 213 VAL A C 1
ATOM 1641 O O . VAL A 1 213 ? 6.632 -3.145 4.946 1.00 95.44 213 VAL A O 1
ATOM 1644 N N . GLN A 1 214 ? 5.725 -1.822 3.395 1.00 95.19 214 GLN A N 1
ATOM 1645 C CA . GLN A 1 214 ? 6.082 -0.555 4.021 1.00 95.19 214 GLN A CA 1
ATOM 1646 C C . GLN A 1 214 ? 4.860 0.007 4.746 1.00 95.19 214 GLN A C 1
ATOM 1648 O O . GLN A 1 214 ? 3.858 0.322 4.104 1.00 95.19 214 GLN A O 1
ATOM 1653 N N . VAL A 1 215 ? 4.941 0.174 6.067 1.00 94.94 215 VAL A N 1
ATOM 1654 C CA . VAL A 1 215 ? 3.863 0.805 6.844 1.00 94.94 215 VAL A CA 1
ATOM 1655 C C . VAL A 1 215 ? 4.052 2.322 6.851 1.00 94.94 215 VAL A C 1
ATOM 1657 O O . VAL A 1 215 ? 5.155 2.827 7.063 1.00 94.94 215 VAL A O 1
ATOM 1660 N N . MET A 1 216 ? 2.969 3.056 6.603 1.00 95.62 216 MET A N 1
ATOM 1661 C CA . MET A 1 216 ? 2.951 4.518 6.618 1.00 95.62 216 MET A CA 1
ATOM 1662 C C . MET A 1 216 ? 2.476 5.042 7.973 1.00 95.62 216 MET A C 1
ATOM 1664 O O . MET A 1 216 ? 1.371 4.736 8.423 1.00 95.62 216 MET A O 1
ATOM 1668 N N . GLU A 1 217 ? 3.291 5.883 8.602 1.00 92.00 217 GLU A N 1
ATOM 1669 C CA . GLU A 1 217 ? 3.020 6.473 9.912 1.00 92.00 217 GLU A CA 1
ATOM 1670 C C . GLU A 1 217 ? 2.376 7.853 9.754 1.00 92.00 217 GLU A C 1
ATOM 1672 O O . GLU A 1 217 ? 2.874 8.703 9.014 1.00 92.00 217 GLU A O 1
ATOM 1677 N N . TYR A 1 218 ? 1.260 8.104 10.441 1.00 89.12 218 TYR A N 1
ATOM 1678 C CA . TYR A 1 218 ? 0.606 9.412 10.401 1.00 89.12 218 TYR A CA 1
ATOM 1679 C C . TYR A 1 218 ? 1.203 10.358 11.447 1.00 89.12 218 TYR A C 1
ATOM 1681 O O . TYR A 1 218 ? 0.969 10.200 12.646 1.00 89.12 218 TYR A O 1
ATOM 1689 N N . VAL A 1 219 ? 1.922 11.385 10.995 1.00 88.38 219 VAL A N 1
ATOM 1690 C CA . VAL A 1 219 ? 2.511 12.411 11.861 1.00 88.38 219 VAL A CA 1
ATOM 1691 C C . VAL A 1 219 ? 1.641 13.666 11.822 1.00 88.38 219 VAL A C 1
ATOM 1693 O O . VAL A 1 219 ? 1.445 14.283 10.771 1.00 88.38 219 VAL A O 1
ATOM 1696 N N . HIS A 1 220 ? 1.109 14.075 12.976 1.00 83.00 220 HIS A N 1
ATOM 1697 C CA . HIS A 1 220 ? 0.217 15.234 13.057 1.00 83.00 220 HIS A CA 1
ATOM 1698 C C . HIS A 1 220 ? 0.913 16.512 12.547 1.00 83.00 220 HIS A C 1
ATOM 1700 O O . HIS A 1 220 ? 2.077 16.764 12.855 1.00 83.00 220 HIS A O 1
ATOM 1706 N N . GLY A 1 221 ? 0.226 17.282 11.699 1.00 84.88 221 GLY A N 1
ATOM 1707 C CA . GLY A 1 221 ? 0.788 18.450 11.004 1.00 84.88 221 GLY A CA 1
ATOM 1708 C C . GLY A 1 221 ? 1.751 18.148 9.841 1.00 84.88 221 GLY A C 1
ATOM 1709 O O . GLY A 1 221 ? 2.025 19.049 9.056 1.00 84.88 221 GLY A O 1
ATOM 1710 N N . LYS A 1 222 ? 2.235 16.905 9.679 1.00 85.38 222 LYS A N 1
ATOM 1711 C CA . LYS A 1 222 ? 3.153 16.489 8.592 1.00 85.38 222 LYS A CA 1
ATOM 1712 C C . LYS A 1 222 ? 2.576 15.423 7.647 1.00 85.38 222 LYS A C 1
ATOM 1714 O O . LYS A 1 222 ? 3.228 15.066 6.668 1.00 85.38 222 LYS A O 1
ATOM 1719 N N . GLY A 1 223 ? 1.370 14.924 7.923 1.00 88.06 223 GLY A N 1
ATOM 1720 C CA . GLY A 1 223 ? 0.712 13.883 7.132 1.00 88.06 223 GLY A CA 1
ATOM 1721 C C . GLY A 1 223 ? 1.396 12.520 7.259 1.00 88.06 223 GLY A C 1
ATOM 1722 O O . GLY A 1 223 ? 2.094 12.247 8.236 1.00 88.06 223 GLY A O 1
ATOM 1723 N N . TYR A 1 224 ? 1.184 11.656 6.267 1.00 92.44 224 TYR A N 1
ATOM 1724 C CA . TYR A 1 224 ? 1.807 10.335 6.231 1.00 92.44 224 TYR A CA 1
ATOM 1725 C C . TYR A 1 224 ? 3.299 10.402 5.888 1.00 92.44 224 TYR A C 1
ATOM 1727 O O . TYR A 1 224 ? 3.705 11.030 4.911 1.00 92.44 224 TYR A O 1
ATOM 1735 N N . GLN A 1 225 ? 4.102 9.712 6.691 1.00 92.69 225 GLN A N 1
ATOM 1736 C CA . GLN A 1 225 ? 5.549 9.581 6.566 1.00 92.69 225 GLN A CA 1
ATOM 1737 C C . GLN A 1 225 ? 5.923 8.097 6.407 1.00 92.69 225 GLN A C 1
ATOM 1739 O O . GLN A 1 225 ? 5.219 7.232 6.937 1.00 92.69 225 GLN A O 1
ATOM 1744 N N . PRO A 1 226 ? 6.997 7.767 5.669 1.00 93.06 226 PRO A N 1
ATOM 1745 C CA . PRO A 1 226 ? 7.427 6.384 5.511 1.00 93.06 226 PRO A CA 1
ATOM 1746 C C . PRO A 1 226 ? 8.030 5.847 6.814 1.00 93.06 226 PRO A C 1
ATOM 1748 O O . PRO A 1 226 ? 9.061 6.350 7.269 1.00 93.06 226 PRO A O 1
ATOM 1751 N N . GLY A 1 227 ? 7.387 4.823 7.381 1.00 90.69 227 GLY A N 1
ATOM 1752 C CA . GLY A 1 227 ? 7.915 4.027 8.486 1.00 90.69 227 GLY A CA 1
ATOM 1753 C C . GLY A 1 227 ? 8.907 2.968 7.996 1.00 90.69 227 GLY A C 1
ATOM 1754 O O . GLY A 1 227 ? 9.572 3.130 6.967 1.00 90.69 227 GLY A O 1
ATOM 1755 N N . PHE A 1 228 ? 9.015 1.865 8.732 1.00 88.19 228 PHE A N 1
ATOM 1756 C CA . PHE A 1 228 ? 9.909 0.756 8.390 1.00 88.19 228 PHE A CA 1
ATOM 1757 C C . PHE A 1 228 ? 9.329 -0.191 7.329 1.00 88.19 228 PHE A C 1
ATOM 1759 O O . PHE A 1 228 ? 8.113 -0.297 7.139 1.00 88.19 228 PHE A O 1
ATOM 1766 N N . VAL A 1 229 ? 10.231 -0.891 6.638 1.00 91.25 229 VAL A N 1
ATOM 1767 C CA . VAL A 1 229 ? 9.896 -1.985 5.721 1.00 91.25 229 VAL A CA 1
ATOM 1768 C C . VAL A 1 229 ? 9.929 -3.314 6.471 1.00 91.25 229 VAL A C 1
ATOM 1770 O O . VAL A 1 229 ? 10.937 -3.680 7.073 1.00 91.25 229 VAL A O 1
ATOM 1773 N N . HIS A 1 230 ? 8.834 -4.055 6.376 1.00 90.56 230 HIS A N 1
ATOM 1774 C CA . HIS A 1 230 ? 8.744 -5.462 6.723 1.00 90.56 230 HIS A CA 1
ATOM 1775 C C . HIS A 1 230 ? 9.061 -6.274 5.465 1.00 90.56 230 HIS A C 1
ATOM 1777 O O . HIS A 1 230 ? 8.382 -6.140 4.446 1.00 90.56 230 HIS A O 1
ATOM 1783 N N . TYR A 1 231 ? 10.111 -7.082 5.528 1.00 88.62 231 TYR A N 1
ATOM 1784 C CA . TYR A 1 231 ? 10.548 -7.918 4.415 1.00 88.62 231 TYR A CA 1
ATOM 1785 C C . TYR A 1 231 ? 9.818 -9.256 4.409 1.00 88.62 231 TYR A C 1
ATOM 1787 O O . TYR A 1 231 ? 9.592 -9.837 5.475 1.00 88.62 231 TYR A O 1
ATOM 1795 N N . ARG A 1 232 ? 9.489 -9.765 3.216 1.00 87.06 232 ARG A N 1
ATOM 1796 C CA . ARG A 1 232 ? 9.042 -11.157 3.073 1.00 87.06 232 ARG A CA 1
ATOM 1797 C C . ARG A 1 232 ? 10.171 -12.102 3.509 1.00 87.06 232 ARG A C 1
ATOM 1799 O O . ARG A 1 232 ? 11.313 -11.933 3.082 1.00 87.06 232 ARG A O 1
ATOM 1806 N N . SER A 1 233 ? 9.835 -13.067 4.364 1.00 66.38 233 SER A N 1
ATOM 1807 C CA . SER A 1 233 ?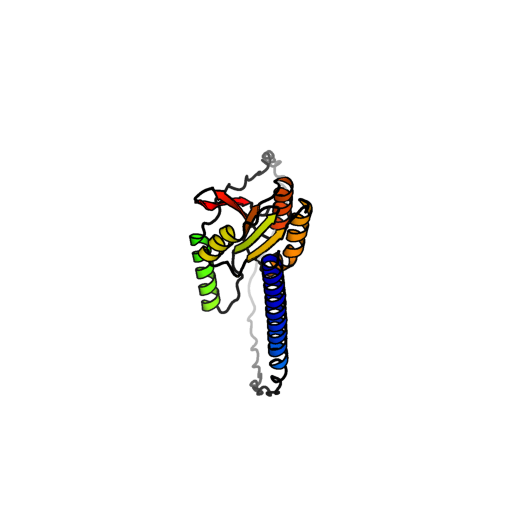 10.722 -14.149 4.826 1.00 66.38 233 SER A CA 1
ATOM 1808 C C . SER A 1 233 ? 10.883 -15.265 3.798 1.00 66.38 233 SER A C 1
ATOM 1810 O O . SER A 1 233 ?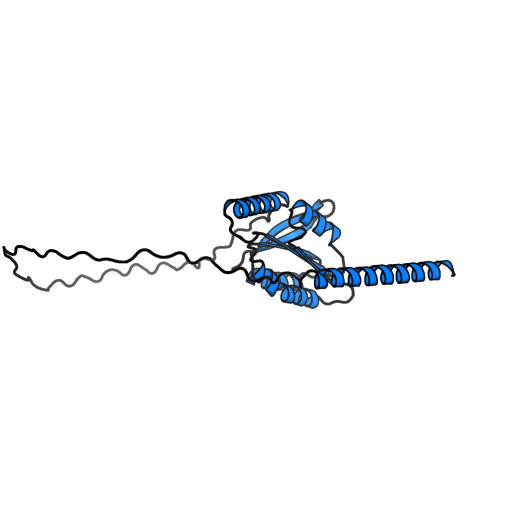 9.880 -15.524 3.093 1.00 66.38 233 SER A O 1
#

Sequence (233 aa):
MIAAAVVIVLVIAGYIIVRHLGRVADRAEKENTQMAETPTTPPVFAAPAVMPPVRPTTLPDDEEEALPTPAPEDAMPAPVPVPATMPVQPRSRALPLVRGYTAAEVKDRMNQRSAENERTGRFVPFPVFGLVMSCKKDIRSEADKWLSDAGIYSYAQRGFLKGKQKPEDLILAVNDMLPELKRRGADRIILFYYGPQSALTKILELLLTVADVQVMEYVHGKGYQPGFVHYRS

Foldseek 3Di:
DVVVVVVVVVVVVVVVVVVVVVVVVVVVVVVVVPPPDDDDDDDDDDDDDDDDDDDDDDDDDDDDDDDDDDDDDDDDDDDDPDPPPDPPDPPPVPPDWDWDDALVRLQVQQVVQVVVCVVPVDDDFRQEAEEEFEEPDDQCVLSLVRCVSSVCNVRYDYDYHYDPDDLVVRLVVLLVCLVVLQVSQHQEYEYEYYDDPVSVVSSCVSCLVRHKYWYWDQDPPPGTDTGTIDHRD

Radius of gyration: 33.68 Å; chains: 1; bounding box: 93×76×68 Å